Protein AF-A0A938TEP0-F1 (afdb_monomer)

Nearest PDB structures (foldseek):
  2a5h-assembly1_B  TM=3.808E-01  e=1.216E-09  Clostridium subterminale
  6fz6-assembly2_B  TM=5.733E-01  e=9.893E-03  Sphaerobacter thermophilus DSM 20745
  3cb8-assembly1_A  TM=5.643E-01  e=1.198E-01  unclassified
  8fsi-assembly1_A  TM=5.641E-01  e=1.431E-01  Escherichia coli K-12
  2y2w-assembly2_F  TM=4.501E-01  e=4.979E-01  Bifidobacterium longum

Sequence (353 aa):
MKTYKSYSLRNYIEIPQIENLSRGDKKVIEIIGSILPFKTNNYVIDKLINWENIPNDPIYTLTFPRKEMLKPEHFDKVEQLISSGKDKDIINNAIYNVRMELNPHPAGQKHNVPKIDGIELTGVQHKYRETVLFFPSQGQTCHAYCTFCFRWPQFVKSGKNLAIMAHFNHPIELSTNEVWDAMQRIRSTGAQIRSQSPLLKHINDSSAVWADVWGKQVNLNCIPYYMFLARDTGAQHFFEIPLVDAWEIFRNAYQRVSGVCRTVRGPSMSATPGKVQVLGISEVNHEKVMVLRFLQGRIPDWAARPFFAKYDNKAVWLSQLKPAFGEEKFFFEEELDKIFHEHIYDDEWESFE

Mean predicted aligned error: 14.78 Å

Foldseek 3Di:
DPPKDKDWLVCVVVQPLCVPDDPVLNVQQNQQCLLFGAMAIPCLSVPQFPSVPPPNRPSCLFFTGDPVLADPVLSVVLSVCVVVVHDPVVSVVSSVVRNVVVPLCPPPQVVQQDDDPNHTDPQWGHPDPPDIDGHDLVNLDDNTGTSPDSNRVSVSLPVDAAEAEAEDQFLVVLVDPVNLVVLVVCVVSRHQYEYEYEQWPPGQLALVRLLSNLVSCVSSRYAHEEHEYDAPDDVNVRTFDFLQSQVVSVVSNCVNHDPRSVNYADDWYQDPQGIKHFPHWDADPNFIWTKMAHCCGPDRVRHRDIATWHDDRRDRDDVVTHGPPPDHDDPCVVVSVVVVVVVVVPDDPDDDD

Structure (mmCIF, N/CA/C/O backbone):
data_AF-A0A938TEP0-F1
#
_entry.id   AF-A0A938TEP0-F1
#
loop_
_atom_site.group_PDB
_atom_site.id
_atom_site.type_symbol
_atom_site.label_atom_id
_atom_site.label_alt_id
_atom_site.label_comp_id
_atom_site.label_asym_id
_atom_site.label_entity_id
_atom_site.label_seq_id
_atom_site.pdbx_PDB_ins_code
_atom_site.Cartn_x
_atom_site.Cartn_y
_atom_site.Cartn_z
_atom_site.occupancy
_atom_site.B_iso_or_equiv
_atom_site.auth_seq_id
_atom_site.auth_comp_id
_atom_site.auth_asym_id
_atom_site.auth_atom_id
_atom_site.pdbx_PDB_model_num
ATOM 1 N N . MET A 1 1 ? 10.882 23.468 21.296 1.00 52.50 1 MET A N 1
ATOM 2 C CA . MET A 1 1 ? 9.576 22.763 21.326 1.00 52.50 1 MET A CA 1
ATOM 3 C C . MET A 1 1 ? 9.803 21.361 21.862 1.00 52.50 1 MET A C 1
ATOM 5 O O . MET A 1 1 ? 10.784 20.754 21.456 1.00 52.50 1 MET A O 1
ATOM 9 N N . LYS A 1 2 ? 8.949 20.844 22.759 1.00 68.44 2 LYS A N 1
ATOM 10 C CA . LYS A 1 2 ? 8.986 19.408 23.087 1.00 68.44 2 LYS A CA 1
ATOM 11 C C . LYS A 1 2 ? 8.643 18.613 21.819 1.00 68.44 2 LYS A C 1
ATOM 13 O O . LYS A 1 2 ? 7.691 18.971 21.129 1.00 68.44 2 LYS A O 1
ATOM 18 N N . THR A 1 3 ? 9.391 17.552 21.530 1.00 85.31 3 THR A N 1
ATOM 19 C CA . THR A 1 3 ? 9.078 16.611 20.444 1.00 85.31 3 THR A CA 1
ATOM 20 C C . THR A 1 3 ? 7.692 16.007 20.672 1.00 85.31 3 THR A C 1
ATOM 22 O O . THR A 1 3 ? 7.341 15.661 21.803 1.00 85.31 3 THR A O 1
ATOM 25 N N . TYR A 1 4 ? 6.879 15.903 19.619 1.00 84.81 4 TYR A N 1
ATOM 26 C CA . TYR A 1 4 ? 5.570 15.254 19.702 1.00 84.81 4 TYR A CA 1
ATOM 27 C C . TYR A 1 4 ? 5.739 13.780 20.090 1.00 84.81 4 TYR A C 1
ATOM 29 O O . TYR A 1 4 ? 6.488 13.048 19.444 1.00 84.81 4 TYR A O 1
ATOM 37 N N . LYS A 1 5 ? 5.019 13.334 21.122 1.00 87.81 5 LYS A N 1
ATOM 38 C CA . LYS A 1 5 ? 5.000 11.937 21.568 1.00 87.81 5 LYS A CA 1
ATOM 39 C C . LYS A 1 5 ? 3.559 11.452 21.624 1.00 87.81 5 LYS A C 1
ATOM 41 O O . LYS A 1 5 ? 2.725 12.053 22.298 1.00 87.81 5 LYS A O 1
ATOM 46 N N . SER A 1 6 ? 3.271 10.369 20.903 1.00 90.31 6 SER A N 1
ATOM 47 C CA . SER A 1 6 ? 1.966 9.706 20.926 1.00 90.31 6 SER A CA 1
ATOM 48 C C . SER A 1 6 ? 1.959 8.607 21.983 1.00 90.31 6 SER A C 1
ATOM 50 O O . SER A 1 6 ? 2.878 7.790 22.042 1.00 90.31 6 SER A O 1
ATOM 52 N N . TYR A 1 7 ? 0.878 8.545 22.749 1.00 91.00 7 TYR A N 1
ATOM 53 C CA . TYR A 1 7 ? 0.615 7.485 23.712 1.00 91.00 7 TYR A CA 1
ATOM 54 C C . TYR A 1 7 ? -0.592 6.667 23.270 1.00 91.00 7 TYR A C 1
ATOM 56 O O . TYR A 1 7 ? -1.540 7.189 22.688 1.00 91.00 7 TYR A O 1
ATOM 64 N N . SER A 1 8 ? -0.529 5.371 23.515 1.00 91.25 8 SER A N 1
ATOM 65 C CA . SER A 1 8 ? -1.524 4.353 23.192 1.00 91.25 8 SER A CA 1
ATOM 66 C C . SER A 1 8 ? -1.489 3.289 24.283 1.00 91.25 8 SER A C 1
ATOM 68 O O . SER A 1 8 ? -0.629 3.336 25.160 1.00 91.25 8 SER A O 1
ATOM 70 N N . LEU A 1 9 ? -2.342 2.269 24.196 1.00 89.69 9 LEU A N 1
ATOM 71 C CA . LEU A 1 9 ? -2.361 1.186 25.186 1.00 89.69 9 LEU A CA 1
ATOM 72 C C . LEU A 1 9 ? -1.000 0.484 25.361 1.00 89.69 9 LEU A C 1
ATOM 74 O O . LEU A 1 9 ? -0.725 -0.075 26.411 1.00 89.69 9 LEU A O 1
ATOM 78 N N . ARG A 1 10 ? -0.127 0.522 24.346 1.00 87.19 10 ARG A N 1
ATOM 79 C CA . ARG A 1 10 ? 1.193 -0.129 24.397 1.00 87.19 10 ARG A CA 1
ATOM 80 C C . ARG A 1 10 ? 2.228 0.619 25.236 1.00 87.19 10 ARG A C 1
ATOM 82 O O . ARG A 1 10 ? 3.195 0.003 25.653 1.00 87.19 10 ARG A O 1
ATOM 89 N N . ASN A 1 11 ? 2.064 1.928 25.416 1.00 90.12 11 ASN A N 1
ATOM 90 C CA . ASN A 1 11 ? 3.080 2.796 26.016 1.00 90.12 11 ASN A CA 1
ATOM 91 C C . ASN A 1 11 ? 2.497 3.855 26.964 1.00 90.12 11 ASN A C 1
ATOM 93 O O . ASN A 1 11 ? 3.180 4.808 27.320 1.00 90.12 11 ASN A O 1
ATOM 97 N N . TYR A 1 12 ? 1.233 3.719 27.375 1.00 94.12 12 TYR A N 1
ATOM 98 C CA . TYR A 1 12 ? 0.582 4.678 28.273 1.00 94.12 12 TYR A CA 1
ATOM 99 C C . TYR A 1 12 ? 1.246 4.747 29.656 1.00 94.12 12 TYR A C 1
ATOM 101 O O . TYR A 1 12 ? 1.195 5.784 30.302 1.00 94.12 12 TYR A O 1
ATOM 109 N N . ILE A 1 13 ? 1.905 3.667 30.083 1.00 95.00 13 ILE A N 1
ATOM 110 C CA . ILE A 1 13 ? 2.650 3.596 31.348 1.00 95.00 13 ILE A CA 1
ATOM 111 C C . ILE A 1 13 ? 3.856 4.552 31.343 1.00 95.00 13 ILE A C 1
ATOM 113 O O . ILE A 1 13 ? 4.278 5.001 32.397 1.00 95.00 13 ILE A O 1
ATOM 117 N N . GLU A 1 14 ? 4.372 4.936 30.170 1.00 94.56 14 GLU A N 1
ATOM 118 C CA . GLU A 1 14 ? 5.470 5.908 30.049 1.00 94.56 14 GLU A CA 1
ATOM 119 C C . GLU A 1 14 ? 5.041 7.363 30.319 1.00 94.56 14 GLU A C 1
ATOM 121 O O . GLU A 1 14 ? 5.853 8.280 30.182 1.00 94.56 14 GLU A O 1
ATOM 126 N N . ILE A 1 15 ? 3.761 7.607 30.606 1.00 95.62 15 ILE A N 1
ATOM 127 C CA . ILE A 1 15 ? 3.249 8.925 30.979 1.00 95.62 15 ILE A CA 1
ATOM 128 C C . ILE A 1 15 ? 3.555 9.139 32.471 1.00 95.62 15 ILE A C 1
ATOM 130 O O . ILE A 1 15 ? 2.986 8.417 33.288 1.00 95.62 15 ILE A O 1
ATOM 134 N N . PRO A 1 16 ? 4.367 10.139 32.865 1.00 94.00 16 PRO A N 1
ATOM 135 C CA . PRO A 1 16 ? 4.759 10.322 34.268 1.00 94.00 16 PRO A CA 1
ATOM 136 C C . PRO A 1 16 ? 3.568 10.441 35.229 1.00 94.00 16 PRO A C 1
ATOM 138 O O . PRO A 1 16 ? 3.562 9.872 36.313 1.00 94.00 16 PRO A O 1
ATOM 141 N N . GLN A 1 17 ? 2.503 11.123 34.805 1.00 95.00 17 GLN A N 1
ATOM 142 C CA . GLN A 1 17 ? 1.297 11.319 35.607 1.00 95.00 17 GLN A CA 1
ATOM 143 C C . GLN A 1 17 ? 0.512 10.018 35.854 1.00 95.00 17 GLN A C 1
ATOM 145 O O . GLN A 1 17 ? -0.246 9.939 36.818 1.00 95.00 17 GLN A O 1
ATOM 150 N N . ILE A 1 18 ? 0.705 8.983 35.024 1.00 94.81 18 ILE A N 1
ATOM 151 C CA . ILE A 1 18 ? 0.066 7.672 35.207 1.00 94.81 18 ILE A CA 1
ATOM 152 C C . ILE A 1 18 ? 0.649 6.932 36.411 1.00 94.81 18 ILE A C 1
ATOM 154 O O . ILE A 1 18 ? -0.058 6.115 36.999 1.00 94.81 18 ILE A O 1
ATOM 158 N N . GLU A 1 19 ? 1.882 7.218 36.839 1.00 91.94 19 GLU A N 1
ATOM 159 C CA . GLU A 1 19 ? 2.473 6.584 38.026 1.00 91.94 19 GLU A CA 1
ATOM 160 C C . GLU A 1 19 ? 1.586 6.764 39.264 1.00 91.94 19 GLU A C 1
ATOM 162 O O . GLU A 1 19 ? 1.354 5.786 39.978 1.00 91.94 19 GLU A O 1
ATOM 167 N N . ASN A 1 20 ? 0.982 7.949 39.405 1.00 91.75 20 ASN A N 1
ATOM 168 C CA . ASN A 1 20 ? 0.103 8.339 40.510 1.00 91.75 20 ASN A CA 1
ATOM 169 C C . ASN A 1 20 ? -1.286 7.679 40.483 1.00 91.75 20 ASN A C 1
ATOM 171 O O . ASN A 1 20 ? -2.021 7.769 41.465 1.00 91.75 20 ASN A O 1
ATOM 175 N N . LEU A 1 21 ? -1.672 7.024 39.383 1.00 93.50 21 LEU A N 1
ATOM 176 C CA . LEU A 1 21 ? -2.948 6.314 39.314 1.00 93.50 21 LEU A CA 1
ATOM 177 C C . LEU A 1 21 ? -2.909 5.013 40.116 1.00 93.50 21 LEU A C 1
ATOM 179 O O . LEU A 1 21 ? -1.907 4.285 40.123 1.00 93.50 21 LEU A O 1
ATOM 183 N N . SER A 1 22 ? -4.049 4.669 40.720 1.00 93.88 22 SER A N 1
ATOM 184 C CA . SER A 1 22 ? -4.199 3.395 41.413 1.00 93.88 22 SER A CA 1
ATOM 185 C C . SER A 1 22 ? -4.037 2.221 40.439 1.00 93.88 22 SER A C 1
ATOM 187 O O . SER A 1 22 ? -4.245 2.332 39.226 1.00 93.88 22 SER A O 1
ATOM 189 N N . ARG A 1 23 ? -3.703 1.039 40.970 1.00 93.12 23 ARG A N 1
ATOM 190 C CA . ARG A 1 23 ? -3.666 -0.191 40.162 1.00 93.12 23 ARG A CA 1
ATOM 191 C C . ARG A 1 23 ? -5.026 -0.490 39.517 1.00 93.12 23 ARG A C 1
ATOM 193 O O . ARG A 1 23 ? -5.060 -1.026 38.414 1.00 93.12 23 ARG A O 1
ATOM 200 N N . GLY A 1 24 ? -6.124 -0.132 40.189 1.00 92.75 24 GLY A N 1
ATOM 201 C CA . GLY A 1 24 ? -7.481 -0.274 39.662 1.00 92.75 24 GLY A CA 1
ATOM 202 C C . GLY A 1 24 ? -7.719 0.605 38.435 1.00 92.75 24 GLY A C 1
ATOM 203 O O . GLY A 1 24 ? -8.188 0.108 37.416 1.00 92.75 24 GLY A O 1
ATOM 204 N N . ASP A 1 25 ? -7.307 1.871 38.488 1.00 92.88 25 ASP A N 1
ATOM 205 C CA . ASP A 1 25 ? -7.481 2.813 37.374 1.00 92.88 25 ASP A CA 1
ATOM 206 C C . ASP A 1 25 ? -6.648 2.414 36.153 1.00 92.88 25 ASP A C 1
ATOM 208 O O . ASP A 1 25 ? -7.139 2.430 35.024 1.00 92.88 25 ASP A O 1
ATOM 212 N N . LYS A 1 26 ? -5.405 1.965 36.370 1.00 95.06 26 LYS A N 1
ATOM 213 C CA . LYS A 1 26 ? -4.553 1.411 35.301 1.00 95.06 26 LYS A CA 1
ATOM 214 C C . LYS A 1 26 ? -5.217 0.198 34.642 1.00 95.06 26 LYS A C 1
ATOM 216 O O . LYS A 1 26 ? -5.294 0.122 33.418 1.00 95.06 26 LYS A O 1
ATOM 221 N N . LYS A 1 27 ? -5.796 -0.701 35.447 1.00 94.06 27 LYS A N 1
ATOM 222 C CA . LYS A 1 27 ? -6.534 -1.871 34.949 1.00 94.06 27 LYS A CA 1
ATOM 223 C C . LYS A 1 27 ? -7.769 -1.472 34.132 1.00 94.06 27 LYS A C 1
ATOM 225 O O . LYS A 1 27 ? -8.051 -2.094 33.111 1.00 94.06 27 LYS A O 1
ATOM 230 N N . VAL A 1 28 ? -8.486 -0.419 34.532 1.00 94.88 28 VAL A N 1
ATOM 231 C CA . VAL A 1 28 ? -9.604 0.137 33.749 1.00 94.88 28 VAL A CA 1
ATOM 232 C C . VAL A 1 28 ? -9.117 0.632 32.385 1.00 94.88 28 VAL A C 1
ATOM 234 O O . VAL A 1 28 ? -9.731 0.295 31.371 1.00 94.88 28 VAL A O 1
ATOM 237 N N . ILE A 1 29 ? -8.001 1.369 32.336 1.00 95.19 29 ILE A N 1
ATOM 238 C CA . ILE A 1 29 ? -7.396 1.828 31.076 1.00 95.19 29 ILE A CA 1
ATOM 239 C C . ILE A 1 29 ? -7.054 0.637 30.174 1.00 95.19 29 ILE A C 1
ATOM 241 O O . ILE A 1 29 ? -7.372 0.661 28.986 1.00 95.19 29 ILE A O 1
ATOM 245 N N . GLU A 1 30 ? -6.463 -0.419 30.732 1.00 93.44 30 GLU A N 1
ATOM 246 C CA . GLU A 1 30 ? -6.094 -1.640 30.007 1.00 93.44 30 GLU A CA 1
ATOM 247 C C . GLU A 1 30 ? -7.305 -2.386 29.443 1.00 93.44 30 GLU A C 1
ATOM 249 O O . GLU A 1 30 ? -7.343 -2.696 28.250 1.00 93.44 30 GLU A O 1
ATOM 254 N N . ILE A 1 31 ? -8.317 -2.642 30.279 1.00 93.44 31 ILE A N 1
ATOM 255 C CA . ILE A 1 31 ? -9.512 -3.392 29.882 1.00 93.44 31 ILE A CA 1
ATOM 256 C C . ILE A 1 31 ? -10.306 -2.606 28.844 1.00 93.44 31 ILE A C 1
ATOM 258 O O . ILE A 1 31 ? -10.559 -3.115 27.750 1.00 93.44 31 ILE A O 1
ATOM 262 N N . ILE A 1 32 ? -10.664 -1.356 29.140 1.00 94.06 32 ILE A N 1
ATOM 263 C CA . ILE A 1 32 ? -11.457 -0.546 28.213 1.00 94.06 32 ILE A CA 1
ATOM 264 C C . ILE A 1 32 ? -10.648 -0.260 26.944 1.00 94.06 32 ILE A C 1
ATOM 266 O O . ILE A 1 32 ? -11.193 -0.381 25.851 1.00 94.06 32 ILE A O 1
ATOM 270 N N . GLY A 1 33 ? -9.350 0.040 27.056 1.00 90.88 33 GLY A N 1
ATOM 271 C CA . GLY A 1 33 ? -8.460 0.277 25.916 1.00 90.88 33 GLY A CA 1
ATOM 272 C C . GLY A 1 33 ? -8.246 -0.949 25.020 1.00 90.88 33 GLY A C 1
ATOM 273 O O . GLY A 1 33 ? -7.880 -0.806 23.851 1.00 90.88 33 GLY A O 1
ATOM 274 N N . SER A 1 34 ? -8.486 -2.161 25.535 1.00 88.88 34 SER A N 1
ATOM 275 C CA . SER A 1 34 ? -8.504 -3.387 24.728 1.00 88.88 34 SER A CA 1
ATOM 276 C C . SER A 1 34 ? -9.785 -3.519 23.894 1.00 88.88 34 SER A C 1
ATOM 278 O O . SER A 1 34 ? -9.767 -4.104 22.810 1.00 88.88 34 SER A O 1
ATOM 280 N N . ILE A 1 35 ? -10.894 -2.931 24.352 1.00 89.62 35 ILE A N 1
ATOM 281 C CA . ILE A 1 35 ? -12.213 -3.003 23.709 1.00 89.62 35 ILE A CA 1
ATOM 282 C C . ILE A 1 35 ? -12.417 -1.814 22.767 1.00 89.62 35 ILE A C 1
ATOM 284 O O . ILE A 1 35 ? -12.789 -2.008 21.610 1.00 89.62 35 ILE A O 1
ATOM 288 N N . LEU A 1 36 ? -12.123 -0.603 23.233 1.00 89.69 36 LEU A N 1
ATOM 289 C CA . LEU A 1 36 ? -12.257 0.659 22.516 1.00 89.69 36 LEU A CA 1
ATOM 290 C C . LEU A 1 36 ? -10.868 1.266 22.252 1.00 89.69 36 LEU A C 1
ATOM 29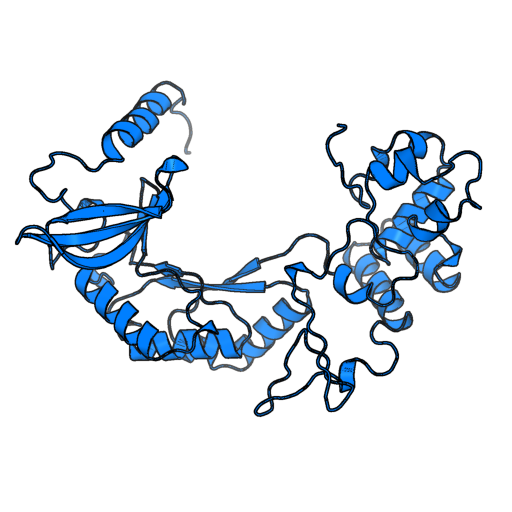2 O O . LEU A 1 36 ? -9.980 1.173 23.095 1.00 89.69 36 LEU A O 1
ATOM 296 N N . PRO A 1 37 ? -10.642 1.891 21.086 1.00 87.06 37 PRO A N 1
ATOM 297 C CA . PRO A 1 37 ? -9.333 2.412 20.711 1.00 87.06 37 PRO A CA 1
ATOM 298 C C . PRO A 1 37 ? -8.893 3.548 21.645 1.00 87.06 37 PRO A C 1
ATOM 300 O O . PRO A 1 37 ? -9.609 4.529 21.820 1.00 87.06 37 PRO A O 1
ATOM 303 N N . PHE A 1 38 ? -7.669 3.457 22.170 1.00 91.25 38 PHE A N 1
ATOM 304 C CA . PHE A 1 38 ? -7.059 4.495 23.004 1.00 91.25 38 PHE A CA 1
ATOM 305 C C . PHE A 1 38 ? -5.811 5.086 22.339 1.00 91.25 38 PHE A C 1
ATOM 307 O O . PHE A 1 38 ? -4.883 4.365 21.953 1.00 91.25 38 PHE A O 1
ATOM 314 N N . LYS A 1 39 ? -5.796 6.416 22.206 1.00 91.50 39 LYS A N 1
ATOM 315 C CA . LYS A 1 39 ? -4.646 7.198 21.749 1.00 91.50 39 LYS A CA 1
ATOM 316 C C . LYS A 1 39 ? -4.738 8.616 22.298 1.00 91.50 39 LYS A C 1
ATOM 318 O O . LYS A 1 39 ? -5.798 9.230 22.226 1.00 91.50 39 LYS A O 1
ATOM 323 N N . THR A 1 40 ? -3.618 9.150 22.761 1.00 92.94 40 THR A N 1
ATOM 324 C CA . THR A 1 40 ? -3.449 10.555 23.146 1.00 92.94 40 THR A CA 1
ATOM 325 C C . THR A 1 40 ? -2.015 11.007 22.837 1.00 92.94 40 THR A C 1
ATOM 327 O O . THR A 1 40 ? -1.257 10.283 22.182 1.00 92.94 40 THR A O 1
ATOM 330 N N . ASN A 1 41 ? -1.619 12.207 23.253 1.00 92.81 41 ASN A N 1
ATOM 331 C CA . ASN A 1 41 ? -0.276 12.735 23.032 1.00 92.81 41 ASN A CA 1
ATOM 332 C C . ASN A 1 41 ? 0.187 13.648 24.174 1.00 92.81 41 ASN A C 1
ATOM 334 O O . ASN A 1 41 ? -0.603 14.063 25.020 1.00 92.81 41 ASN A O 1
ATOM 338 N N . ASN A 1 42 ? 1.482 13.963 24.185 1.00 92.69 42 ASN A N 1
ATOM 339 C CA . ASN A 1 42 ? 2.102 14.784 25.223 1.00 92.69 42 ASN A CA 1
ATOM 340 C C . ASN A 1 42 ? 1.524 16.200 25.335 1.00 92.69 42 ASN A C 1
ATOM 342 O O . ASN A 1 42 ? 1.546 16.754 26.425 1.00 92.69 42 ASN A O 1
ATOM 346 N N . TYR A 1 43 ? 0.976 16.787 24.267 1.00 90.75 43 TYR A N 1
ATOM 347 C CA . TYR A 1 43 ? 0.299 18.081 24.379 1.00 90.75 43 TYR A CA 1
ATOM 348 C C . TYR A 1 43 ? -0.994 17.965 25.196 1.00 90.75 43 TYR A C 1
ATOM 350 O O . TYR A 1 43 ? -1.184 18.732 26.135 1.00 90.75 43 TYR A O 1
ATOM 358 N N . VAL A 1 44 ? -1.842 16.973 24.904 1.00 92.06 44 VAL A N 1
ATOM 359 C CA . VAL A 1 44 ? -3.078 16.734 25.673 1.00 92.06 44 VAL A CA 1
ATOM 360 C C . VAL A 1 44 ? -2.758 16.468 27.146 1.00 92.06 44 VAL A C 1
ATOM 362 O O . VAL A 1 44 ? -3.338 17.093 28.029 1.00 92.06 44 VAL A O 1
ATOM 365 N N . ILE A 1 45 ? -1.792 15.586 27.403 1.00 94.88 45 ILE A N 1
ATOM 366 C CA . ILE A 1 45 ? -1.392 15.180 28.756 1.00 94.88 45 ILE A CA 1
ATOM 367 C C . ILE A 1 45 ? -0.803 16.341 29.558 1.00 94.88 45 ILE A C 1
ATOM 369 O O . ILE A 1 45 ? -1.204 16.547 30.700 1.00 94.88 45 ILE A O 1
ATOM 373 N N . ASP A 1 46 ? 0.153 17.074 28.981 1.00 92.81 46 ASP A N 1
ATOM 374 C CA . ASP A 1 46 ? 0.937 18.068 29.721 1.00 92.81 46 ASP A CA 1
ATOM 375 C C . ASP A 1 46 ? 0.227 19.421 29.827 1.00 92.81 46 ASP A C 1
ATOM 377 O O . ASP A 1 46 ? 0.594 20.232 30.677 1.00 92.81 46 ASP A O 1
ATOM 381 N N . LYS A 1 47 ? -0.686 19.730 28.896 1.00 93.00 47 LYS A N 1
ATOM 382 C CA . LYS A 1 47 ? -1.241 21.084 28.739 1.00 93.00 47 LYS A CA 1
ATOM 383 C C . LYS A 1 47 ? -2.738 21.185 28.957 1.00 93.00 47 LYS A C 1
ATOM 385 O O . LYS A 1 47 ? -3.191 22.286 29.247 1.00 93.00 47 LYS A O 1
ATOM 390 N N . LEU A 1 48 ? -3.492 20.102 28.769 1.00 90.94 48 LEU A N 1
ATOM 391 C CA . LEU A 1 48 ? -4.954 20.174 28.754 1.00 90.94 48 LEU A CA 1
ATOM 392 C C . LEU A 1 48 ? -5.616 19.448 29.925 1.00 90.94 48 LEU A C 1
ATOM 394 O O . LEU A 1 48 ? -6.695 19.859 30.335 1.00 90.94 48 LEU A O 1
ATOM 398 N N . ILE A 1 49 ? -5.002 18.385 30.446 1.00 94.62 49 ILE A N 1
ATOM 399 C CA . ILE A 1 49 ? -5.556 17.624 31.571 1.00 94.62 49 ILE A CA 1
ATOM 400 C C . ILE A 1 49 ? -5.132 18.268 32.890 1.00 94.62 49 ILE A C 1
ATOM 402 O O . ILE A 1 49 ? -3.936 18.365 33.178 1.00 94.62 49 ILE A O 1
ATOM 406 N N . ASN A 1 50 ? -6.107 18.641 33.723 1.00 94.94 50 ASN A N 1
ATOM 407 C CA . ASN A 1 50 ? -5.852 18.920 35.129 1.00 94.94 50 ASN A CA 1
ATOM 408 C C . ASN A 1 50 ? -5.825 17.605 35.927 1.00 94.94 50 ASN A C 1
ATOM 410 O O . ASN A 1 50 ? -6.864 17.064 36.312 1.00 94.94 50 ASN A O 1
ATOM 414 N N . TRP A 1 51 ? -4.618 17.109 36.196 1.00 95.69 51 TRP A N 1
ATOM 415 C CA . TRP A 1 51 ? -4.392 15.852 36.913 1.00 95.69 51 TRP A CA 1
ATOM 416 C C . TRP A 1 51 ? -4.802 15.891 38.393 1.00 95.69 51 TRP A C 1
ATOM 418 O O . TRP A 1 51 ? -4.999 14.834 38.979 1.00 95.69 51 TRP A O 1
ATOM 428 N N . GLU A 1 52 ? -4.990 17.071 38.988 1.00 95.12 52 GLU A N 1
ATOM 429 C CA . GLU A 1 52 ? -5.493 17.211 40.364 1.00 95.12 52 GLU A CA 1
ATOM 430 C C . GLU A 1 52 ? -7.017 17.037 40.450 1.00 95.12 52 GLU A C 1
ATOM 432 O O . GLU A 1 52 ? -7.557 16.786 41.524 1.00 95.12 52 GLU A O 1
ATOM 437 N N . ASN A 1 53 ? -7.717 17.151 39.316 1.00 94.44 53 ASN A N 1
ATOM 438 C CA . ASN A 1 53 ? -9.174 17.063 39.234 1.00 94.44 53 ASN A CA 1
ATOM 439 C C . ASN A 1 53 ? -9.655 15.765 38.566 1.00 94.44 53 ASN A C 1
ATOM 441 O O . ASN A 1 53 ? -10.811 15.656 38.162 1.00 94.44 53 ASN A O 1
ATOM 445 N N . ILE A 1 54 ? -8.798 14.757 38.407 1.00 93.19 54 ILE A N 1
ATOM 446 C CA . ILE A 1 54 ? -9.265 13.442 37.960 1.00 93.19 54 ILE A CA 1
ATOM 447 C C . ILE A 1 54 ? -10.067 12.771 39.091 1.00 93.19 54 ILE A C 1
ATOM 449 O O . ILE A 1 54 ? -9.724 12.920 40.261 1.00 93.19 54 ILE A O 1
ATOM 453 N N . PRO A 1 55 ? -11.147 12.039 38.780 1.00 90.31 55 PRO A N 1
ATOM 454 C CA . PRO A 1 55 ? -11.603 11.662 37.445 1.00 90.31 55 PRO A CA 1
ATOM 455 C C . PRO A 1 55 ? -12.536 12.691 36.768 1.00 90.31 55 PRO A C 1
ATOM 457 O O . PRO A 1 55 ? -13.045 12.422 35.684 1.00 90.31 55 PRO A O 1
ATOM 460 N N . ASN A 1 56 ? -12.787 13.853 37.369 1.00 91.75 56 ASN A N 1
ATOM 461 C CA . ASN A 1 56 ? -13.788 14.824 36.905 1.00 91.75 56 ASN A CA 1
ATOM 462 C C . ASN A 1 56 ? -13.270 15.836 35.870 1.00 91.75 56 ASN A C 1
ATOM 464 O O . ASN A 1 56 ? -14.052 16.625 35.339 1.00 91.75 56 ASN A O 1
ATOM 468 N N . ASP A 1 57 ? -11.973 15.823 35.556 1.00 95.00 57 ASP A N 1
ATOM 469 C CA . ASP A 1 57 ? -11.408 16.651 34.495 1.00 95.00 57 ASP A CA 1
ATOM 470 C C . ASP A 1 57 ? -12.061 16.318 33.132 1.00 95.00 57 ASP A C 1
ATOM 472 O O . ASP A 1 57 ? -12.134 15.143 32.735 1.00 95.00 57 ASP A O 1
ATOM 476 N N . PRO A 1 58 ? -12.556 17.327 32.390 1.00 91.00 58 PRO A N 1
ATOM 477 C CA . PRO A 1 58 ? -13.285 17.097 31.149 1.00 91.00 58 PRO A CA 1
ATOM 478 C C . PRO A 1 58 ? -12.391 16.557 30.027 1.00 91.00 58 PRO A C 1
ATOM 480 O O . PRO A 1 58 ? -12.866 15.777 29.200 1.00 91.00 58 PRO A O 1
ATOM 483 N N . ILE A 1 59 ? -11.103 16.913 29.989 1.00 93.75 59 ILE A N 1
ATOM 484 C CA . ILE A 1 59 ? -10.184 16.437 28.947 1.00 93.75 59 ILE A CA 1
ATOM 485 C C . ILE A 1 59 ? -9.726 15.010 29.243 1.00 93.75 59 ILE A C 1
ATOM 487 O O . ILE A 1 59 ? -9.631 14.193 28.323 1.00 93.75 59 ILE A O 1
ATOM 491 N N . TYR A 1 60 ? -9.521 14.669 30.515 1.00 94.69 60 TYR A N 1
ATOM 492 C CA . TYR A 1 60 ? -9.307 13.294 30.949 1.00 94.69 60 TYR A CA 1
ATOM 493 C C . TYR A 1 60 ? -10.514 12.432 30.573 1.00 94.69 60 TYR A C 1
ATOM 495 O O . TYR A 1 60 ? -10.358 11.427 29.890 1.00 94.69 60 TYR A O 1
ATOM 503 N N . THR A 1 61 ? -11.729 12.876 30.901 1.00 91.94 61 THR A N 1
ATOM 504 C CA . THR A 1 61 ? -12.973 12.173 30.539 1.00 91.94 61 THR A CA 1
ATOM 505 C C . THR A 1 61 ? -13.128 12.005 29.025 1.00 91.94 61 THR A C 1
ATOM 507 O O . THR A 1 61 ? -13.590 10.965 28.552 1.00 91.94 61 THR A O 1
ATOM 510 N N . LEU A 1 62 ? -12.708 13.004 28.247 1.00 91.06 62 LEU A N 1
ATOM 511 C CA . LEU A 1 62 ? -12.745 12.965 26.790 1.00 91.06 62 LEU A CA 1
ATOM 512 C C . LEU A 1 62 ? -11.701 12.022 26.180 1.00 91.06 62 LEU A C 1
ATOM 514 O O . LEU A 1 62 ? -11.941 11.511 25.091 1.00 91.06 62 LEU A O 1
ATOM 518 N N . THR A 1 63 ? -10.541 11.819 26.808 1.00 92.50 63 THR A N 1
ATOM 519 C CA . THR A 1 63 ? -9.381 11.188 26.141 1.00 92.50 63 THR A CA 1
ATOM 520 C C . THR A 1 63 ? -8.826 9.940 26.823 1.00 92.50 63 THR A C 1
ATOM 522 O O . THR A 1 63 ? -8.067 9.210 26.184 1.00 92.50 63 THR A O 1
ATOM 525 N N . PHE A 1 64 ? -9.215 9.646 28.065 1.00 95.62 64 PHE A N 1
ATOM 526 C CA . PHE A 1 64 ? -8.809 8.451 28.807 1.00 95.62 64 PHE A CA 1
ATOM 527 C C . PHE A 1 64 ? -9.965 7.468 29.004 1.00 95.62 64 PHE A C 1
ATOM 529 O O . PHE A 1 64 ? -11.088 7.891 29.273 1.00 95.62 64 PHE A O 1
ATOM 536 N N . PRO A 1 65 ? -9.714 6.149 28.903 1.00 95.25 65 PRO A N 1
ATOM 537 C CA . PRO A 1 65 ? -10.753 5.154 29.104 1.00 95.25 65 PRO A CA 1
ATOM 538 C C . PRO A 1 65 ? -11.338 5.171 30.521 1.00 95.25 65 PRO A C 1
ATOM 540 O O . PRO A 1 65 ? -10.626 5.344 31.510 1.00 95.25 65 PRO A O 1
ATOM 543 N N . ARG A 1 66 ? -12.650 4.952 30.606 1.00 91.56 66 ARG A N 1
ATOM 544 C CA . ARG A 1 66 ? -13.452 5.024 31.829 1.00 91.56 66 ARG A CA 1
ATOM 545 C C . ARG A 1 66 ? -14.298 3.774 31.982 1.00 91.56 66 ARG A C 1
ATOM 547 O O . ARG A 1 66 ? -14.836 3.273 30.996 1.00 91.56 66 ARG A O 1
ATOM 554 N N . LYS A 1 67 ? -14.416 3.270 33.213 1.00 92.00 67 LYS A N 1
ATOM 555 C CA . LYS A 1 67 ? -15.169 2.039 33.503 1.00 92.00 67 LYS A CA 1
ATOM 556 C C . LYS A 1 67 ? -16.625 2.182 33.053 1.00 92.00 67 LYS A C 1
ATOM 558 O O . LYS A 1 67 ? -17.199 1.260 32.490 1.00 92.00 67 LYS A O 1
ATOM 563 N N . GLU A 1 68 ? -17.164 3.380 33.225 1.00 91.88 68 GLU A N 1
ATOM 564 C CA . GLU A 1 68 ? -18.527 3.794 32.905 1.00 91.88 68 GLU A CA 1
ATOM 565 C C . GLU A 1 68 ? -18.823 3.821 31.393 1.00 91.88 68 GLU A C 1
ATOM 567 O O . GLU A 1 68 ? -19.977 3.960 30.996 1.00 91.88 68 GLU A O 1
ATOM 572 N N . MET A 1 69 ? -17.808 3.673 30.530 1.00 91.62 69 MET A N 1
ATOM 573 C CA . MET A 1 69 ? -17.991 3.605 29.072 1.00 91.62 69 MET A CA 1
ATOM 574 C C . MET A 1 69 ? -18.620 2.291 28.604 1.00 91.62 69 MET A C 1
ATOM 576 O O . MET A 1 69 ? -19.069 2.207 27.462 1.00 91.62 69 MET A O 1
ATOM 580 N N . LEU A 1 70 ? -18.628 1.262 29.453 1.00 93.00 70 LEU A N 1
ATOM 581 C CA . LEU A 1 70 ? -19.234 -0.031 29.168 1.00 93.00 70 LEU A CA 1
ATOM 582 C C . LEU A 1 70 ? -20.320 -0.351 30.187 1.00 93.00 70 LEU A C 1
ATOM 584 O O . LEU A 1 70 ? -20.298 0.119 31.325 1.00 93.00 70 LEU A O 1
ATOM 588 N N . LYS A 1 71 ? -21.248 -1.222 29.790 1.00 93.19 71 LYS A N 1
ATOM 589 C CA . LYS A 1 71 ? -22.146 -1.857 30.752 1.00 93.19 71 LYS A CA 1
ATOM 590 C C . LYS A 1 71 ? -21.323 -2.702 31.739 1.00 93.19 71 LYS A C 1
ATOM 592 O O . LYS A 1 71 ? -20.339 -3.311 31.306 1.00 93.19 71 LYS A O 1
ATOM 597 N N . PRO A 1 72 ? -21.736 -2.813 33.016 1.00 94.38 72 PRO A N 1
ATOM 598 C CA . PRO A 1 72 ? -21.030 -3.630 34.007 1.00 94.38 72 PRO A CA 1
ATOM 599 C C . PRO A 1 72 ? -20.757 -5.061 33.520 1.00 94.38 72 PRO A C 1
ATOM 601 O O . PRO A 1 72 ? -19.620 -5.514 33.547 1.00 94.38 72 PRO A O 1
ATOM 604 N N . GLU A 1 73 ? -21.758 -5.709 32.917 1.00 94.56 73 GLU A N 1
ATOM 605 C CA . GLU A 1 73 ? -21.654 -7.061 32.347 1.00 94.56 73 GLU A CA 1
ATOM 606 C C . GLU A 1 73 ? -20.570 -7.215 31.263 1.00 94.56 73 GLU A C 1
ATOM 608 O O . GLU A 1 73 ? -19.929 -8.261 31.161 1.00 94.56 73 GLU A O 1
ATOM 613 N N . HIS A 1 74 ? -20.334 -6.177 30.453 1.00 94.38 74 HIS A N 1
ATOM 614 C CA . HIS A 1 74 ? -19.295 -6.186 29.421 1.00 94.38 74 HIS A CA 1
ATOM 615 C C . HIS A 1 74 ? -17.907 -6.044 30.034 1.00 94.38 74 HIS A C 1
ATOM 617 O O . HIS A 1 74 ? -16.985 -6.757 29.634 1.00 94.38 74 HIS A O 1
ATOM 623 N N . PHE A 1 75 ? -17.769 -5.134 31.001 1.00 94.75 75 PHE A N 1
ATOM 624 C CA . PHE A 1 75 ? -16.515 -4.906 31.707 1.00 94.75 75 PHE A CA 1
ATOM 625 C C . PHE A 1 75 ? -16.099 -6.149 32.495 1.00 94.75 75 PHE A C 1
ATOM 627 O O . PHE A 1 75 ? -15.002 -6.663 32.280 1.00 94.75 75 PHE A O 1
ATOM 634 N N . ASP A 1 76 ? -16.993 -6.666 33.339 1.00 93.81 76 ASP A N 1
ATOM 635 C CA . ASP A 1 76 ? -16.718 -7.781 34.248 1.00 93.81 76 ASP A CA 1
ATOM 636 C C . ASP A 1 76 ? -16.353 -9.053 33.468 1.00 93.81 76 ASP A C 1
ATOM 638 O O . ASP A 1 76 ? -15.419 -9.771 33.828 1.00 93.81 76 ASP A O 1
ATOM 642 N N . LYS A 1 77 ? -17.019 -9.295 32.329 1.00 93.12 77 LYS A N 1
ATOM 643 C CA . LYS A 1 77 ? -16.709 -10.417 31.432 1.00 93.12 77 LYS A CA 1
ATOM 644 C C . LYS A 1 77 ? -15.281 -10.351 30.895 1.00 93.12 77 LYS A C 1
ATOM 646 O O . LYS A 1 77 ? -14.565 -11.354 30.923 1.00 93.12 77 LYS A O 1
ATOM 651 N N . VAL A 1 78 ? -14.856 -9.195 30.383 1.00 92.44 78 VAL A N 1
ATOM 652 C CA . VAL A 1 78 ? -13.501 -9.038 29.831 1.00 92.44 78 VAL A CA 1
ATOM 653 C C . VAL A 1 78 ? -12.461 -9.029 30.952 1.00 92.44 78 VAL A C 1
ATOM 655 O O . VAL A 1 78 ? -11.422 -9.676 30.824 1.00 92.44 78 VAL A O 1
ATOM 658 N N . GLU A 1 79 ? -12.764 -8.388 32.082 1.00 94.31 79 GLU A N 1
ATOM 659 C CA . GLU A 1 79 ? -11.914 -8.395 33.270 1.00 94.31 79 GLU A CA 1
ATOM 660 C C . GLU A 1 79 ? -11.639 -9.818 33.771 1.00 94.31 79 GLU A C 1
ATOM 662 O O . GLU A 1 79 ? -10.483 -10.166 34.030 1.00 94.31 79 GLU A O 1
ATOM 667 N N . GLN A 1 80 ? -12.679 -10.644 33.899 1.00 93.06 80 GLN A N 1
ATOM 668 C CA . GLN A 1 80 ? -12.567 -12.016 34.384 1.00 93.06 80 GLN A CA 1
ATOM 669 C C . GLN A 1 80 ? -11.711 -12.872 33.446 1.00 93.06 80 GLN A C 1
ATOM 671 O O . GLN A 1 80 ? -10.854 -13.626 33.910 1.00 93.06 80 GLN A O 1
ATOM 676 N N . LEU A 1 81 ? -11.898 -12.745 32.129 1.00 91.31 81 LEU A N 1
ATOM 677 C CA . LEU A 1 81 ? -11.125 -13.497 31.137 1.00 91.31 81 LEU A CA 1
ATOM 678 C C . LEU A 1 81 ? -9.642 -13.108 31.136 1.00 91.31 81 LEU A C 1
ATOM 680 O O . LEU A 1 81 ? -8.785 -13.990 31.097 1.00 91.31 81 LEU A O 1
ATOM 684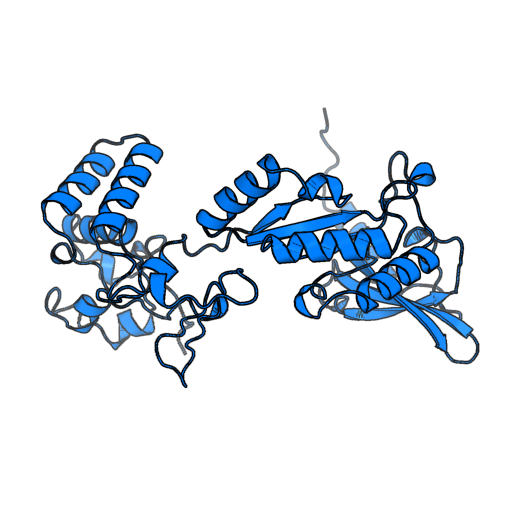 N N . ILE A 1 82 ? -9.338 -11.812 31.246 1.00 87.44 82 ILE A N 1
ATOM 685 C CA . ILE A 1 82 ? -7.957 -11.321 31.355 1.00 87.44 82 ILE A CA 1
ATOM 686 C C . ILE A 1 82 ? -7.329 -11.776 32.681 1.00 87.44 82 ILE A C 1
ATOM 688 O O . ILE A 1 82 ? -6.212 -12.286 32.693 1.00 87.44 82 ILE A O 1
ATOM 692 N N . SER A 1 83 ? -8.052 -11.645 33.797 1.00 87.44 83 SER A N 1
ATOM 693 C CA . SER A 1 83 ? -7.531 -11.969 35.137 1.00 87.44 83 SER A CA 1
ATOM 694 C C . SER A 1 83 ? -7.334 -13.475 35.355 1.00 87.44 83 SER A C 1
ATOM 696 O O . SER A 1 83 ? -6.468 -13.870 36.128 1.00 87.44 83 SER A O 1
ATOM 698 N N . SER A 1 84 ? -8.114 -14.320 34.674 1.00 85.00 84 SER A N 1
ATOM 699 C CA . SER A 1 84 ? -7.997 -15.785 34.745 1.00 85.00 84 SER A CA 1
ATOM 700 C C . SER A 1 84 ? -6.939 -16.369 33.803 1.00 85.00 84 SER A C 1
ATOM 702 O O . SER A 1 84 ? -6.792 -17.589 33.751 1.00 85.00 84 SER A O 1
ATOM 704 N N . GLY A 1 85 ? -6.208 -15.526 33.060 1.00 79.69 85 GLY A N 1
ATOM 705 C CA . GLY A 1 85 ? -5.132 -15.965 32.167 1.00 79.69 85 GLY A CA 1
ATOM 706 C C . GLY A 1 85 ? -5.612 -16.892 31.049 1.00 79.69 85 GLY A C 1
ATOM 707 O O . GLY A 1 85 ? -4.872 -17.779 30.628 1.00 79.69 85 GLY A O 1
ATOM 708 N N . LYS A 1 86 ? -6.867 -16.737 30.604 1.00 81.31 86 LYS A N 1
ATOM 709 C CA . LYS A 1 86 ? -7.432 -17.547 29.518 1.00 81.31 86 LYS A CA 1
ATOM 710 C C . LYS A 1 86 ? -6.665 -17.319 28.217 1.00 81.31 86 LYS A C 1
ATOM 712 O O . LYS A 1 86 ? -6.002 -16.300 28.030 1.00 81.31 86 LYS A O 1
ATOM 717 N N . ASP A 1 87 ? -6.802 -18.280 27.311 1.00 83.62 87 ASP A N 1
ATOM 718 C CA . ASP A 1 87 ? -6.210 -18.207 25.981 1.00 83.62 87 ASP A CA 1
ATOM 719 C C . ASP A 1 87 ? -6.570 -16.890 25.261 1.00 83.62 87 ASP A C 1
ATOM 721 O O . ASP A 1 87 ? -7.694 -16.380 25.373 1.00 83.62 87 ASP A O 1
ATOM 725 N N . LYS A 1 88 ? -5.603 -16.329 24.524 1.00 77.94 88 LYS A N 1
ATOM 726 C CA . LYS A 1 88 ? -5.751 -15.034 23.844 1.00 77.94 88 LYS A CA 1
ATOM 727 C C . LYS A 1 88 ? -6.914 -15.025 22.857 1.00 77.94 88 LYS A C 1
ATOM 729 O O . LYS A 1 88 ? -7.571 -13.992 22.734 1.00 77.94 88 LYS A O 1
ATOM 734 N N . ASP A 1 89 ? -7.209 -16.137 22.194 1.00 78.12 89 ASP A N 1
ATOM 735 C CA . ASP A 1 89 ? -8.304 -16.216 21.229 1.00 78.12 89 ASP A CA 1
ATOM 736 C C . ASP A 1 89 ? -9.665 -16.156 21.924 1.00 78.12 89 ASP A C 1
ATOM 738 O O . ASP A 1 89 ? -10.594 -15.519 21.424 1.00 78.12 89 ASP A O 1
ATOM 742 N N . ILE A 1 90 ? -9.778 -16.722 23.129 1.00 82.00 90 ILE A N 1
ATOM 743 C CA . ILE A 1 90 ? -10.989 -16.615 23.955 1.00 82.00 90 ILE A CA 1
ATOM 744 C C . ILE A 1 90 ? -11.225 -15.154 24.355 1.00 82.00 90 ILE A C 1
ATOM 746 O O . ILE A 1 90 ? -12.342 -14.647 24.224 1.00 82.00 90 ILE A O 1
ATOM 750 N N . ILE A 1 91 ? -10.173 -14.461 24.801 1.00 82.62 91 ILE A N 1
ATOM 751 C CA . ILE A 1 91 ? -10.241 -13.039 25.168 1.00 82.62 91 ILE A CA 1
ATOM 752 C C . ILE A 1 91 ? -10.631 -12.195 23.945 1.00 82.62 91 ILE A C 1
ATOM 754 O O . ILE A 1 91 ? -11.552 -11.380 24.021 1.00 82.62 91 ILE A O 1
ATOM 758 N N . ASN A 1 92 ? -9.987 -12.426 22.798 1.00 78.94 92 ASN A N 1
ATOM 759 C CA . ASN A 1 92 ? -10.260 -11.703 21.556 1.00 78.94 92 ASN A CA 1
ATOM 760 C C . ASN A 1 92 ? -11.703 -11.903 21.071 1.00 78.94 92 ASN A C 1
ATOM 762 O O . ASN A 1 92 ? -12.354 -10.934 20.676 1.00 78.94 92 ASN A O 1
ATOM 766 N N . ASN A 1 93 ? -12.230 -13.128 21.148 1.00 80.62 93 ASN A N 1
ATOM 767 C CA . ASN A 1 93 ? -13.619 -13.427 20.800 1.00 80.62 93 ASN A CA 1
ATOM 768 C C . ASN A 1 93 ? -14.610 -12.732 21.742 1.00 80.62 93 ASN A C 1
ATOM 770 O O . ASN A 1 93 ? -15.620 -12.187 21.293 1.00 80.62 93 ASN A O 1
ATOM 774 N N . ALA A 1 94 ? -14.325 -12.691 23.046 1.00 86.62 94 ALA A N 1
ATOM 775 C CA . ALA A 1 94 ? -15.164 -11.969 23.999 1.00 86.62 94 ALA A CA 1
ATOM 776 C C . ALA A 1 94 ? -15.175 -10.457 23.728 1.00 86.62 94 ALA A C 1
ATOM 778 O O . ALA A 1 94 ? -16.249 -9.857 23.689 1.00 86.62 94 ALA A O 1
ATOM 779 N N . ILE A 1 95 ? -14.005 -9.863 23.471 1.00 87.06 95 ILE A N 1
ATOM 780 C CA . ILE A 1 95 ? -13.878 -8.453 23.080 1.00 87.06 95 ILE A CA 1
ATOM 781 C C . ILE A 1 95 ? -14.653 -8.180 21.788 1.00 87.06 95 ILE A C 1
ATOM 783 O O . ILE A 1 95 ? -15.370 -7.185 21.702 1.00 87.06 95 ILE A O 1
ATOM 787 N N . TYR A 1 96 ? -14.537 -9.055 20.787 1.00 80.81 96 TYR A N 1
ATOM 788 C CA . TYR A 1 96 ? -15.279 -8.928 19.535 1.00 80.81 96 TYR A CA 1
ATOM 789 C C . TYR A 1 96 ? -16.794 -8.909 19.772 1.00 80.81 96 TYR A C 1
ATOM 791 O O . TYR A 1 96 ? -17.475 -8.016 19.273 1.00 80.81 96 TYR A O 1
ATOM 799 N N . ASN A 1 97 ? -17.313 -9.827 20.588 1.00 83.38 97 ASN A N 1
ATOM 800 C CA . ASN A 1 97 ? -18.740 -9.880 20.907 1.00 83.38 97 ASN A CA 1
ATOM 801 C C . ASN A 1 97 ? -19.218 -8.602 21.609 1.00 83.38 97 ASN A C 1
ATOM 803 O O .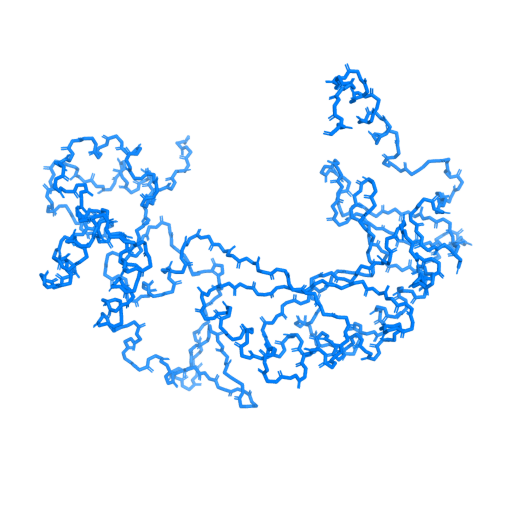 ASN A 1 97 ? -20.203 -8.007 21.177 1.00 83.38 97 ASN A O 1
ATOM 807 N N . VAL A 1 98 ? -18.468 -8.113 22.606 1.00 89.06 98 VAL A N 1
ATOM 808 C CA . VAL A 1 98 ? -18.767 -6.827 23.263 1.00 89.06 98 VAL A CA 1
ATOM 809 C C . VAL A 1 98 ? -18.805 -5.692 22.236 1.00 89.06 98 VAL A C 1
ATOM 811 O O . VAL A 1 98 ? -19.750 -4.910 22.207 1.00 89.06 98 VAL A O 1
ATOM 814 N N . ARG A 1 99 ? -17.824 -5.620 21.329 1.00 85.94 99 ARG A N 1
ATOM 815 C CA . ARG A 1 99 ? -17.791 -4.601 20.266 1.00 85.94 99 ARG A CA 1
ATOM 816 C C . ARG A 1 99 ? -19.017 -4.649 19.355 1.00 85.94 99 ARG A C 1
ATOM 818 O O . ARG A 1 99 ? -19.482 -3.594 18.933 1.00 85.94 99 ARG A O 1
ATOM 825 N N . MET A 1 100 ? -19.534 -5.838 19.050 1.00 83.50 100 MET A N 1
ATOM 826 C CA . MET A 1 100 ? -20.742 -5.992 18.235 1.00 83.50 100 MET A CA 1
ATOM 827 C C . MET A 1 100 ? -21.997 -5.502 18.966 1.00 83.50 100 MET A C 1
ATOM 829 O O . MET A 1 100 ? -22.855 -4.87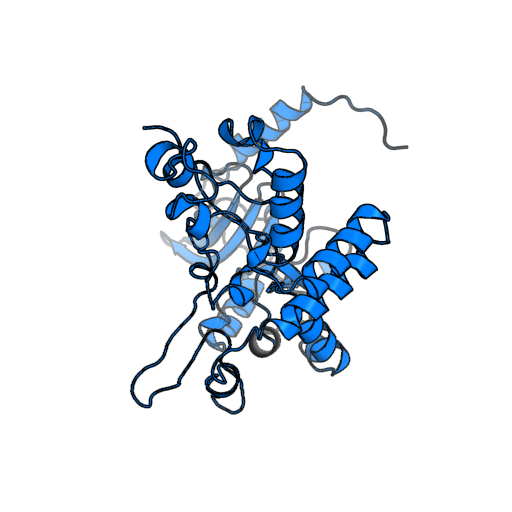7 18.342 1.00 83.50 100 MET A O 1
ATOM 833 N N . GLU A 1 101 ? -22.074 -5.705 20.282 1.00 88.88 101 GLU A N 1
ATOM 834 C CA . GLU A 1 101 ? -23.165 -5.200 21.126 1.00 88.88 101 GLU A CA 1
ATOM 835 C C . GLU A 1 101 ? -23.137 -3.668 21.292 1.00 88.88 101 GLU A C 1
ATOM 837 O O . GLU A 1 101 ? -24.181 -3.050 21.495 1.00 88.88 101 GLU A O 1
ATOM 842 N N . LEU A 1 102 ? -21.974 -3.029 21.123 1.00 85.81 102 LEU A N 1
ATOM 843 C CA . LEU A 1 102 ? -21.805 -1.567 21.162 1.00 85.81 102 LEU A CA 1
ATOM 844 C C . LEU A 1 102 ? -22.246 -0.839 19.877 1.00 85.81 102 LEU A C 1
ATOM 846 O O . LEU A 1 102 ? -21.932 0.338 19.699 1.00 85.81 102 LEU A O 1
ATOM 850 N N . ASN A 1 103 ? -22.972 -1.510 18.978 1.00 81.69 103 ASN A N 1
ATOM 851 C CA . ASN A 1 103 ? -23.490 -0.952 17.727 1.00 81.69 103 ASN A CA 1
ATOM 852 C C . ASN A 1 103 ? -22.412 -0.244 16.869 1.00 81.69 103 ASN A C 1
ATOM 854 O O . ASN A 1 103 ? -22.421 0.982 16.724 1.00 81.69 103 ASN A O 1
ATOM 858 N N . PRO A 1 104 ? -21.495 -0.996 16.232 1.00 77.06 104 PRO A N 1
ATOM 859 C CA . PRO A 1 104 ? -20.405 -0.424 15.438 1.00 77.06 104 PRO A CA 1
ATOM 860 C C . PRO A 1 104 ? -20.861 0.246 14.124 1.00 77.06 104 PRO A C 1
ATOM 862 O O . PRO A 1 104 ? -20.042 0.789 13.385 1.00 77.06 104 PRO A O 1
ATOM 865 N N . HIS A 1 105 ? -22.157 0.212 13.801 1.00 75.69 105 HIS A N 1
ATOM 866 C CA . HIS A 1 105 ? -22.723 0.828 12.599 1.00 75.69 105 HIS A CA 1
ATOM 867 C C . HIS A 1 105 ? -23.988 1.623 12.940 1.00 75.69 105 HIS A C 1
ATOM 869 O O . HIS A 1 105 ? -25.088 1.262 12.505 1.00 75.69 105 HIS A O 1
ATOM 875 N N . PRO A 1 106 ? -23.855 2.713 13.713 1.00 73.75 106 PRO A N 1
ATOM 876 C CA . PRO A 1 106 ? -25.006 3.476 14.165 1.00 73.75 106 PRO A CA 1
ATOM 877 C C . PRO A 1 106 ? -25.772 4.086 12.984 1.00 73.75 106 PRO A C 1
ATOM 879 O O . PRO A 1 106 ? -25.203 4.362 11.926 1.00 73.75 106 PRO A O 1
ATOM 882 N N . ALA A 1 107 ? -27.075 4.318 13.173 1.00 68.50 107 ALA A N 1
ATOM 883 C CA . ALA A 1 107 ? -27.949 4.994 12.208 1.00 68.50 107 ALA A CA 1
ATOM 884 C C . ALA A 1 107 ? -27.936 4.392 10.784 1.00 68.50 107 ALA A C 1
ATOM 886 O O . ALA A 1 107 ? -28.034 5.121 9.795 1.00 68.50 107 ALA A O 1
ATOM 887 N N . GLY A 1 108 ? -27.784 3.067 10.676 1.00 66.50 108 GLY A N 1
ATOM 888 C CA . GLY A 1 108 ? -27.874 2.361 9.398 1.00 66.50 108 GLY A CA 1
ATOM 889 C C . GLY A 1 108 ? -26.729 2.663 8.430 1.00 66.50 108 GLY A C 1
ATOM 890 O O . GLY A 1 108 ? -26.915 2.524 7.227 1.00 66.50 108 GLY A O 1
ATOM 891 N N . GLN A 1 109 ? -25.543 3.054 8.920 1.00 70.06 109 GLN A N 1
ATOM 892 C CA . GLN A 1 109 ? -24.373 3.391 8.086 1.00 70.06 109 GLN A CA 1
ATOM 893 C C . GLN A 1 109 ? -24.038 2.352 7.002 1.00 70.06 109 GLN A C 1
ATOM 895 O O . GLN A 1 109 ? -23.556 2.713 5.930 1.00 70.06 109 GLN A O 1
ATOM 900 N N . LYS A 1 110 ? -24.327 1.066 7.237 1.00 73.69 110 LYS A N 1
ATOM 901 C CA . LYS A 1 110 ? -24.152 0.017 6.222 1.00 73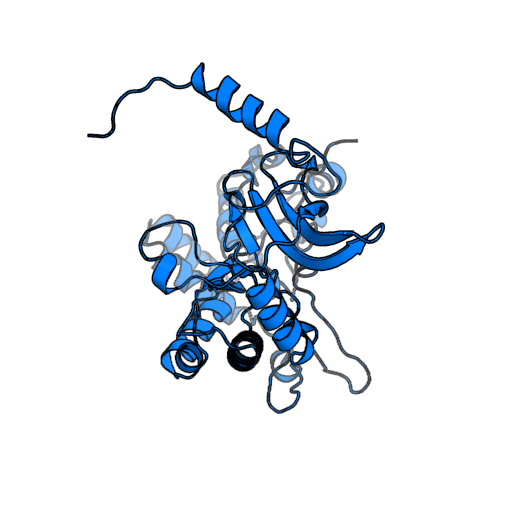.69 110 LYS A CA 1
ATOM 902 C C . LYS A 1 110 ? -24.983 0.256 4.955 1.00 73.69 110 LYS A C 1
ATOM 904 O O . LYS A 1 110 ? -24.506 -0.039 3.870 1.00 73.69 110 LYS A O 1
ATOM 909 N N . HIS A 1 111 ? -26.182 0.823 5.075 1.00 79.25 111 HIS A N 1
ATOM 910 C CA . HIS A 1 111 ? -27.070 1.079 3.936 1.00 79.25 111 HIS A CA 1
ATOM 911 C C . HIS A 1 111 ? -26.623 2.260 3.074 1.00 79.25 111 HIS A C 1
ATOM 913 O O . HIS A 1 111 ? -27.027 2.357 1.922 1.00 79.25 111 HIS A O 1
ATOM 919 N N . ASN A 1 112 ? -25.776 3.141 3.610 1.00 79.06 112 ASN A N 1
ATOM 920 C CA . ASN A 1 112 ? -25.299 4.311 2.879 1.00 79.06 112 ASN A CA 1
ATOM 921 C C . ASN A 1 112 ? -24.040 4.009 2.055 1.00 79.06 112 ASN A C 1
ATOM 923 O O . ASN A 1 112 ? -23.463 4.940 1.505 1.00 79.06 112 ASN A O 1
ATOM 927 N N . VAL A 1 113 ? -23.547 2.767 2.012 1.00 81.38 113 VAL A N 1
ATOM 928 C CA . VAL A 1 113 ? -22.404 2.409 1.160 1.00 81.38 113 VAL A CA 1
ATOM 929 C C . VAL A 1 113 ? -22.904 2.341 -0.288 1.00 81.38 113 VAL A C 1
ATOM 931 O O . VAL A 1 113 ? -23.707 1.457 -0.597 1.00 81.38 113 VAL A O 1
ATOM 934 N N . PRO A 1 114 ? -22.490 3.263 -1.178 1.00 80.56 114 PRO A N 1
ATOM 935 C CA . PRO A 1 114 ? -22.999 3.272 -2.539 1.00 80.56 114 PRO A CA 1
ATOM 936 C C . PRO A 1 114 ? -22.451 2.084 -3.329 1.00 80.56 114 PRO A C 1
ATOM 938 O O . PRO A 1 114 ? -21.353 1.589 -3.058 1.00 80.56 114 PRO A O 1
ATOM 941 N N . LYS A 1 115 ? -23.218 1.652 -4.331 1.00 84.81 115 LYS A N 1
ATOM 942 C CA . LYS A 1 115 ? -22.808 0.624 -5.287 1.00 84.81 115 LYS A CA 1
ATOM 943 C C . LYS A 1 115 ? -22.646 1.242 -6.668 1.00 84.81 115 LYS A C 1
ATOM 945 O O . LYS A 1 115 ? -23.532 1.967 -7.110 1.00 84.81 115 LYS A O 1
ATOM 950 N N . ILE A 1 116 ? -21.547 0.931 -7.341 1.00 79.00 116 ILE A N 1
ATOM 951 C CA . ILE A 1 116 ? -21.353 1.217 -8.767 1.00 79.00 116 ILE A CA 1
ATOM 952 C C . ILE A 1 116 ? -21.178 -0.132 -9.454 1.00 79.00 116 ILE A C 1
ATOM 954 O O . ILE A 1 116 ? -20.365 -0.937 -9.008 1.00 79.00 116 ILE A O 1
ATOM 958 N N . ASP A 1 117 ? -22.002 -0.414 -10.462 1.00 87.00 117 ASP A N 1
ATOM 959 C CA . ASP A 1 117 ? -22.004 -1.689 -11.197 1.00 87.00 117 ASP A CA 1
ATOM 960 C C . ASP A 1 117 ? -22.108 -2.930 -10.285 1.00 87.00 117 ASP A C 1
ATOM 962 O O . ASP A 1 117 ? -21.485 -3.964 -10.505 1.00 87.00 117 ASP A O 1
ATOM 966 N N . GLY A 1 118 ? -22.889 -2.814 -9.204 1.00 83.94 118 GLY A N 1
ATOM 967 C CA . GLY A 1 118 ? -23.069 -3.870 -8.199 1.00 83.94 118 GLY A CA 1
ATOM 968 C C . GLY A 1 118 ? -21.944 -3.980 -7.159 1.00 83.94 118 GLY A C 1
ATOM 969 O O . GLY A 1 118 ? -22.112 -4.701 -6.174 1.00 83.94 118 GLY A O 1
ATOM 970 N N . ILE A 1 119 ? -20.846 -3.233 -7.313 1.00 74.94 119 ILE A N 1
ATOM 971 C CA . ILE A 1 119 ? -19.684 -3.238 -6.413 1.00 74.94 119 ILE A CA 1
ATOM 972 C C . ILE A 1 119 ? -19.851 -2.168 -5.329 1.00 74.94 119 ILE A C 1
ATOM 974 O O . ILE A 1 119 ? -20.040 -0.991 -5.630 1.00 74.94 119 ILE A O 1
ATOM 978 N N . GLU A 1 120 ? -19.749 -2.561 -4.057 1.00 80.56 120 GLU A N 1
ATOM 979 C CA . GLU A 1 120 ? -19.768 -1.631 -2.920 1.00 80.56 120 GLU A CA 1
ATOM 980 C C . GLU A 1 120 ? -18.503 -0.765 -2.862 1.00 80.56 120 GLU A C 1
ATOM 982 O O . GLU A 1 120 ? -17.380 -1.269 -2.789 1.00 80.56 120 GLU A O 1
ATOM 987 N N . LEU A 1 121 ? -18.684 0.556 -2.817 1.00 75.62 121 LEU A N 1
ATOM 988 C CA . LEU A 1 121 ? -17.597 1.514 -2.645 1.00 75.62 121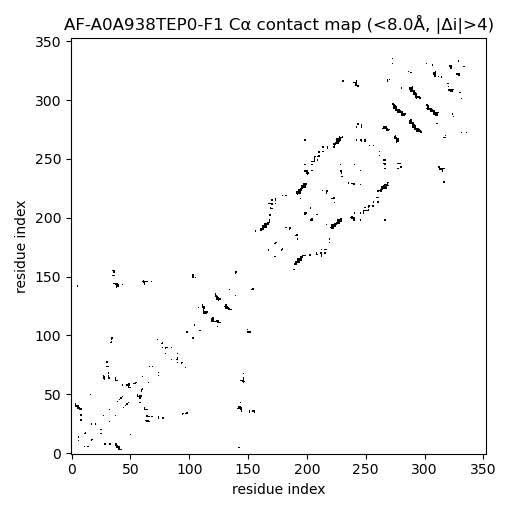 LEU A CA 1
ATOM 989 C C . LEU A 1 121 ? -17.217 1.648 -1.166 1.00 75.62 121 LEU A C 1
ATOM 991 O O . LEU A 1 121 ? -17.676 2.535 -0.441 1.00 75.62 121 LEU A O 1
ATOM 995 N N . THR A 1 122 ? -16.352 0.754 -0.696 1.00 74.19 122 THR A N 1
ATOM 996 C CA . THR A 1 122 ? -15.868 0.773 0.691 1.00 74.19 122 THR A CA 1
ATOM 997 C C . THR A 1 122 ? -15.126 2.073 1.019 1.00 74.19 122 THR A C 1
ATOM 999 O O . THR A 1 122 ? -14.335 2.563 0.216 1.00 74.19 122 THR A O 1
ATOM 1002 N N . GLY A 1 123 ? -15.351 2.626 2.215 1.00 73.19 123 GLY A N 1
ATOM 1003 C CA . GLY A 1 123 ? -14.786 3.924 2.611 1.00 73.19 123 GLY A CA 1
ATOM 1004 C C . GLY A 1 123 ? -15.575 5.128 2.089 1.00 73.19 123 GLY A C 1
ATOM 1005 O O . GLY A 1 123 ? -15.176 6.261 2.340 1.00 73.19 123 GLY A O 1
ATOM 1006 N N . VAL A 1 124 ? -16.707 4.903 1.418 1.00 77.56 124 VAL A N 1
ATOM 1007 C CA . VAL A 1 124 ? -17.634 5.944 0.973 1.00 77.56 124 VAL A CA 1
ATOM 1008 C C . VAL A 1 124 ? -18.979 5.782 1.685 1.00 77.56 124 VAL A C 1
ATOM 1010 O O . VAL A 1 124 ? -19.451 4.671 1.930 1.00 77.56 124 VAL A O 1
ATOM 1013 N N . GLN A 1 125 ? -19.602 6.902 2.039 1.00 78.69 125 GLN A N 1
ATOM 1014 C CA . GLN A 1 125 ? -20.997 6.975 2.460 1.00 78.69 125 GLN A CA 1
ATOM 1015 C C . GLN A 1 125 ? -21.729 7.990 1.579 1.00 78.69 125 GLN A C 1
ATOM 1017 O O . GLN A 1 125 ? -21.309 9.140 1.474 1.00 78.69 125 GLN A O 1
ATOM 1022 N N . HIS A 1 126 ? -22.849 7.587 0.991 1.00 78.62 126 HIS A N 1
ATOM 1023 C CA . HIS A 1 126 ? -23.744 8.430 0.205 1.00 78.62 126 HIS A CA 1
ATOM 1024 C C . HIS A 1 126 ? -25.141 8.370 0.823 1.00 78.62 126 HIS A C 1
ATOM 1026 O O . HIS A 1 126 ? -25.994 7.583 0.431 1.00 78.62 126 HIS A O 1
ATOM 1032 N N . LYS A 1 127 ? -25.334 9.156 1.886 1.00 73.12 127 LYS A N 1
ATOM 1033 C CA . LYS A 1 127 ? -26.607 9.222 2.621 1.00 73.12 127 LYS A CA 1
ATOM 1034 C C . LYS A 1 127 ? -27.577 10.250 2.025 1.00 73.12 127 LYS A C 1
ATOM 1036 O O . LYS A 1 127 ? -28.786 10.072 2.117 1.00 73.12 127 LYS A O 1
ATOM 1041 N N . TYR A 1 128 ? -27.049 11.328 1.447 1.00 68.75 128 TYR A N 1
ATOM 1042 C CA . TYR A 1 128 ? -27.817 12.435 0.875 1.00 68.75 128 TYR A CA 1
ATOM 1043 C C . TYR A 1 128 ? -27.543 12.525 -0.622 1.00 68.75 128 TYR A C 1
ATOM 1045 O O . TYR A 1 128 ? -26.414 12.289 -1.045 1.00 68.75 128 TYR A O 1
ATOM 1053 N N . ARG A 1 129 ? -28.552 12.891 -1.419 1.00 61.94 129 ARG A N 1
ATOM 1054 C CA . ARG A 1 129 ? -28.494 12.853 -2.890 1.00 61.94 129 ARG A CA 1
ATOM 1055 C C . ARG A 1 129 ? -27.282 13.608 -3.446 1.00 61.94 129 ARG A C 1
ATOM 1057 O O . ARG A 1 129 ? -26.586 13.085 -4.309 1.00 61.94 129 ARG A O 1
ATOM 1064 N N . GLU A 1 130 ? -27.015 14.794 -2.922 1.00 73.50 130 GLU A N 1
ATOM 1065 C CA . GLU A 1 130 ? -25.968 15.712 -3.377 1.00 73.50 130 GLU A CA 1
ATOM 1066 C C . GLU A 1 130 ? -24.623 15.577 -2.644 1.00 73.50 130 GLU A C 1
ATOM 1068 O O . GLU A 1 130 ? -23.647 16.191 -3.066 1.00 73.50 130 GLU A O 1
ATOM 1073 N N . THR A 1 131 ? -24.540 14.789 -1.562 1.00 57.97 131 THR A N 1
ATOM 1074 C CA . THR A 1 131 ? -23.357 14.774 -0.681 1.00 57.97 131 THR A CA 1
ATOM 1075 C C . THR A 1 131 ? -22.785 13.379 -0.476 1.00 57.97 131 THR A C 1
ATOM 1077 O O . THR A 1 131 ? -23.442 12.491 0.070 1.00 57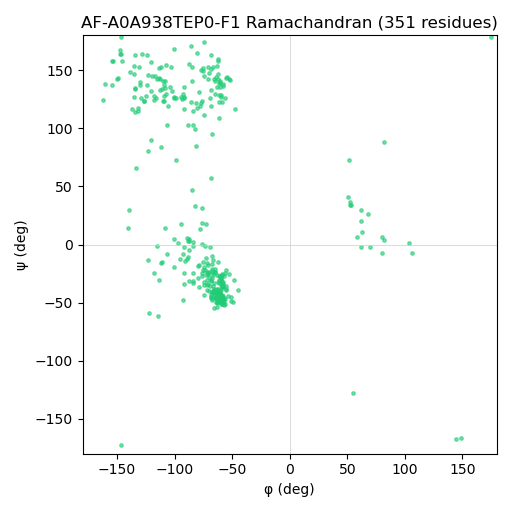.97 131 THR A O 1
ATOM 1080 N N . VAL A 1 132 ? -21.502 13.227 -0.801 1.00 70.69 132 VAL A N 1
ATOM 1081 C CA . VAL A 1 132 ? -20.711 12.025 -0.523 1.00 70.69 132 VAL A CA 1
ATOM 1082 C C . VAL A 1 132 ? -19.702 12.307 0.587 1.00 70.69 132 VAL A C 1
ATOM 1084 O O . VAL A 1 132 ? -18.999 13.314 0.565 1.00 70.69 132 VAL A O 1
ATOM 1087 N N . LEU A 1 133 ? -19.599 11.387 1.545 1.00 63.75 133 LEU A N 1
ATOM 1088 C CA . LEU A 1 133 ? -18.572 11.393 2.578 1.00 63.75 133 LEU A CA 1
ATOM 1089 C C . LEU A 1 133 ? -17.540 10.304 2.277 1.00 63.75 133 LEU A C 1
ATOM 1091 O O . LEU A 1 133 ? -17.868 9.120 2.233 1.00 63.75 133 LEU A O 1
ATOM 1095 N N . PHE A 1 134 ? -16.291 10.717 2.081 1.00 78.38 134 PHE A N 1
ATOM 1096 C CA . PHE A 1 134 ? -15.165 9.835 1.789 1.00 78.38 134 PHE A CA 1
ATOM 1097 C C . PHE A 1 134 ? -14.234 9.723 3.002 1.00 78.38 134 PHE A C 1
ATOM 1099 O O . PHE A 1 134 ? -13.814 10.729 3.575 1.00 78.38 134 PHE A O 1
ATOM 1106 N N . PHE A 1 135 ? -13.904 8.492 3.387 1.00 73.00 135 PHE A N 1
ATOM 1107 C CA . PHE A 1 135 ? -13.016 8.158 4.497 1.00 73.00 135 PHE A CA 1
ATOM 1108 C C . PHE A 1 135 ? -11.716 7.538 3.970 1.00 73.00 135 PHE A C 1
ATOM 1110 O O . PHE A 1 135 ? -11.597 6.307 3.951 1.00 73.00 135 PHE A O 1
ATOM 1117 N N . PRO A 1 136 ? -10.721 8.348 3.564 1.00 65.94 136 PRO A N 1
ATOM 1118 C CA . PRO A 1 136 ? -9.427 7.817 3.152 1.00 65.94 136 PRO A CA 1
ATOM 1119 C C . PRO A 1 136 ? -8.788 7.065 4.318 1.00 65.94 136 PRO A C 1
ATOM 1121 O O . PRO A 1 136 ? -8.844 7.530 5.457 1.00 65.94 136 PRO A O 1
ATOM 1124 N N . SER A 1 137 ? -8.141 5.931 4.054 1.00 67.75 137 SER A N 1
ATOM 1125 C CA . SER A 1 137 ? -7.507 5.122 5.106 1.00 67.75 137 SER A CA 1
ATOM 1126 C C . SER A 1 137 ? -6.459 5.909 5.902 1.00 67.75 137 SER A C 1
ATOM 1128 O O . SER A 1 137 ? -6.335 5.732 7.110 1.00 67.75 137 SER A O 1
ATOM 1130 N N . GLN A 1 138 ? -5.768 6.852 5.258 1.00 62.59 138 GLN A N 1
ATOM 1131 C CA . GLN A 1 138 ? -4.807 7.767 5.878 1.00 62.59 138 GLN A CA 1
ATOM 1132 C C . GLN A 1 138 ? -5.473 8.760 6.848 1.00 62.59 138 GLN A C 1
ATOM 1134 O O . GLN A 1 138 ? -4.828 9.222 7.784 1.00 62.59 138 GLN A O 1
ATOM 1139 N N . GLY A 1 139 ? -6.758 9.071 6.643 1.00 64.75 139 GLY A N 1
ATOM 1140 C CA . GLY A 1 139 ? -7.568 9.929 7.513 1.00 64.75 139 GLY A CA 1
ATOM 1141 C C . GLY A 1 139 ? -8.334 9.167 8.598 1.00 64.75 139 GLY A C 1
ATOM 1142 O O . GLY A 1 139 ? -8.997 9.787 9.427 1.00 64.75 139 GLY A O 1
ATOM 1143 N N . GLN A 1 140 ? -8.245 7.833 8.632 1.00 73.38 140 GLN A N 1
ATOM 1144 C CA . GLN A 1 140 ? -8.883 6.990 9.650 1.00 73.38 140 GLN A CA 1
ATOM 1145 C C . GLN A 1 140 ? -8.006 6.877 10.909 1.00 73.38 140 GLN A C 1
ATOM 1147 O O . GLN A 1 140 ? -7.774 5.802 11.452 1.00 73.38 140 GLN A O 1
ATOM 1152 N N . THR A 1 141 ? -7.490 8.008 11.385 1.00 75.75 141 THR A N 1
ATOM 1153 C CA . THR A 1 141 ? -6.831 8.133 12.687 1.00 75.75 141 THR A CA 1
ATOM 1154 C C . THR A 1 141 ? -6.930 9.577 13.174 1.00 75.75 141 THR A C 1
ATOM 1156 O O . THR A 1 141 ? -7.109 10.503 12.386 1.00 75.75 141 THR A O 1
ATOM 1159 N N . CYS A 1 142 ? -6.800 9.780 14.481 1.00 79.56 142 CYS A N 1
ATOM 1160 C CA . CYS A 1 142 ? -6.811 11.093 15.120 1.00 79.56 142 CYS A CA 1
ATOM 1161 C C . CYS A 1 142 ? -5.524 11.272 15.943 1.00 79.56 142 CYS A C 1
ATOM 1163 O O . CYS A 1 142 ? -4.829 10.296 16.252 1.00 79.56 142 CYS A O 1
ATOM 1165 N N . HIS A 1 143 ? -5.182 12.509 16.313 1.00 82.00 143 HIS A N 1
ATOM 1166 C CA . HIS A 1 143 ? -4.048 12.778 17.215 1.00 82.00 143 HIS A CA 1
ATOM 1167 C C . HIS A 1 143 ? -4.333 12.335 18.662 1.00 82.00 143 HIS A C 1
ATOM 1169 O O . HIS A 1 143 ? -3.407 12.048 19.417 1.00 82.00 143 HIS A O 1
ATOM 1175 N N . ALA A 1 144 ? -5.613 12.292 19.035 1.00 84.75 144 ALA A N 1
ATOM 1176 C CA . ALA A 1 144 ? -6.161 11.739 20.263 1.00 84.75 144 ALA A CA 1
ATOM 1177 C C . ALA A 1 144 ? -7.567 11.209 19.945 1.00 84.75 144 ALA A C 1
ATOM 1179 O O . ALA A 1 144 ? -8.263 11.799 19.115 1.00 84.75 144 ALA A O 1
ATOM 1180 N N . TYR A 1 145 ? -7.966 10.091 20.544 1.00 89.19 145 TYR A N 1
ATOM 1181 C CA . TYR A 1 145 ? -9.298 9.526 20.336 1.00 89.19 145 TYR A CA 1
ATOM 1182 C C . TYR A 1 145 ? -10.251 10.009 21.422 1.00 89.19 145 TYR A C 1
ATOM 1184 O O . TYR A 1 145 ? -9.974 9.851 22.607 1.00 89.19 145 TYR A O 1
ATOM 1192 N N . CYS A 1 146 ? -11.383 10.576 21.003 1.00 88.00 146 CYS A N 1
ATOM 1193 C CA . CYS A 1 146 ? -12.467 10.902 21.918 1.00 88.00 146 CYS A CA 1
ATOM 1194 C C . CYS A 1 146 ? -13.100 9.604 22.440 1.00 88.00 146 CYS A C 1
ATOM 1196 O O . CYS A 1 146 ? -13.453 8.732 21.644 1.00 88.00 146 CYS A O 1
ATOM 1198 N N . THR A 1 147 ? -13.321 9.500 23.744 1.00 88.44 147 THR A N 1
ATOM 1199 C CA . THR A 1 147 ? -13.958 8.348 24.405 1.00 88.44 147 THR A CA 1
ATOM 1200 C C . THR A 1 147 ? -15.374 8.080 23.893 1.00 88.44 147 THR A C 1
ATOM 1202 O O . THR A 1 147 ? -15.796 6.931 23.826 1.00 88.44 147 THR A O 1
ATOM 1205 N N . PHE A 1 148 ? -16.082 9.114 23.430 1.00 87.00 148 PHE A N 1
ATOM 1206 C CA . PHE A 1 148 ? -17.419 9.000 22.833 1.00 87.00 148 PHE A CA 1
ATOM 1207 C C . PHE A 1 148 ? -17.418 8.750 21.312 1.00 87.00 148 PHE A C 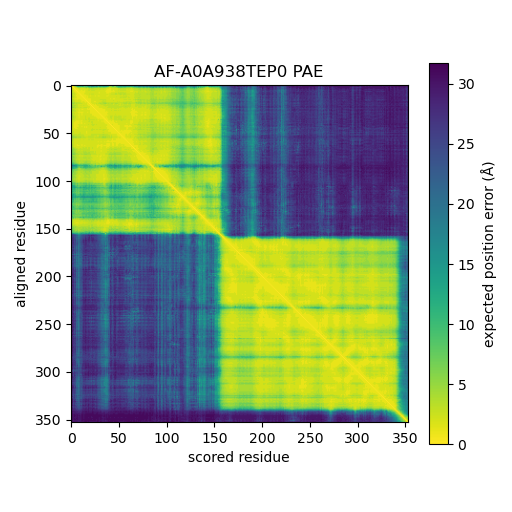1
ATOM 1209 O O . PHE A 1 148 ? -18.477 8.770 20.681 1.00 87.00 148 PHE A O 1
ATOM 1216 N N . CYS A 1 149 ? -16.253 8.602 20.671 1.00 85.56 149 CYS A N 1
ATOM 1217 C CA . CYS A 1 149 ? -16.156 8.678 19.214 1.00 85.56 149 CYS A CA 1
ATOM 1218 C C . CYS A 1 149 ? -16.990 7.597 18.514 1.00 85.56 149 CYS A C 1
ATOM 1220 O O . CYS A 1 149 ? -16.573 6.451 18.444 1.00 85.56 149 CYS A O 1
ATOM 1222 N N . PHE A 1 150 ? -18.097 7.963 17.864 1.00 81.75 150 PHE A N 1
ATOM 1223 C CA . PHE A 1 150 ? -18.934 7.010 17.117 1.00 81.75 150 PHE A CA 1
ATOM 1224 C C . PHE A 1 150 ? -18.217 6.332 15.931 1.00 81.75 150 PHE A C 1
ATOM 1226 O O . PHE A 1 150 ? -18.708 5.344 15.392 1.00 81.75 150 PHE A O 1
ATOM 1233 N N . ARG A 1 151 ? -17.062 6.864 15.501 1.00 75.44 151 ARG A N 1
ATOM 1234 C CA . ARG A 1 151 ? -16.203 6.268 14.464 1.00 75.44 151 ARG A CA 1
ATOM 1235 C C . ARG A 1 151 ? -15.168 5.301 15.031 1.00 75.44 151 ARG A C 1
ATOM 1237 O O . ARG A 1 151 ? -14.363 4.790 14.259 1.00 75.44 151 ARG A O 1
ATOM 1244 N N . TRP A 1 152 ? -15.204 5.011 16.334 1.00 77.25 152 TRP A N 1
ATOM 1245 C CA . TRP A 1 152 ? -14.302 4.061 16.978 1.00 77.25 152 TRP A CA 1
ATOM 1246 C C . TRP A 1 152 ? -14.117 2.746 16.195 1.00 77.25 152 TRP A C 1
ATOM 1248 O O . TRP A 1 152 ? -12.958 2.348 16.068 1.00 77.25 152 TRP A O 1
ATOM 1258 N N . PRO A 1 153 ? -15.142 2.132 15.549 1.00 75.00 153 PRO A N 1
ATOM 1259 C CA . PRO A 1 153 ? -14.981 0.894 14.777 1.00 75.00 153 PRO A CA 1
ATOM 1260 C C . PRO A 1 153 ? -13.975 1.010 13.622 1.00 75.00 153 PRO A C 1
ATOM 1262 O O . PRO A 1 153 ? -13.369 0.017 13.228 1.00 75.00 153 PRO A O 1
ATOM 1265 N N . GLN A 1 154 ? -13.753 2.223 13.105 1.00 69.81 154 GLN A N 1
ATOM 1266 C CA . GLN A 1 154 ? -12.778 2.499 12.045 1.00 69.81 154 GLN A CA 1
ATOM 1267 C C . GLN A 1 154 ? -11.327 2.410 12.555 1.00 69.81 154 GLN A C 1
ATOM 1269 O O . GLN A 1 154 ? -10.422 2.137 11.774 1.00 69.81 154 GLN A O 1
ATOM 1274 N N . PHE A 1 155 ? -11.087 2.590 13.861 1.00 63.19 155 PHE A N 1
ATOM 1275 C CA . PHE A 1 155 ? -9.741 2.654 14.453 1.00 63.19 155 PHE A CA 1
ATOM 1276 C C . PHE A 1 155 ? -9.292 1.349 15.129 1.00 63.19 155 PHE A C 1
ATOM 1278 O O . PHE A 1 155 ? -8.099 1.140 15.355 1.00 63.19 155 PHE A O 1
ATOM 1285 N N . VAL A 1 156 ? -10.229 0.460 15.472 1.00 55.19 156 VAL A N 1
ATOM 1286 C CA . VAL A 1 156 ? -9.969 -0.742 16.295 1.00 55.19 156 VAL A CA 1
ATOM 1287 C C . VAL A 1 156 ? -9.271 -1.882 15.554 1.00 55.19 156 VAL A C 1
ATOM 1289 O O . VAL A 1 156 ? -8.951 -2.902 16.162 1.00 55.19 156 VAL A O 1
ATOM 1292 N N . LYS A 1 157 ? -8.948 -1.708 14.268 1.00 56.22 157 LYS A N 1
ATOM 1293 C CA . LYS A 1 157 ? -8.204 -2.684 13.453 1.00 56.22 157 LYS A CA 1
ATOM 1294 C C . LYS A 1 157 ? -6.695 -2.798 13.782 1.00 56.22 157 LYS A C 1
ATOM 1296 O O . LYS A 1 157 ? -5.972 -3.411 13.012 1.00 56.22 157 LYS A O 1
ATOM 1301 N N . SER A 1 158 ? -6.237 -2.320 14.957 1.00 46.06 158 SER A N 1
ATOM 1302 C CA . SER A 1 158 ? -4.934 -2.588 15.640 1.00 46.06 158 SER A CA 1
ATOM 1303 C C . SER A 1 158 ? -3.816 -1.526 15.615 1.00 46.06 158 SER A C 1
ATOM 1305 O O . SER A 1 158 ? -2.737 -1.767 16.174 1.00 46.06 158 SER A O 1
ATOM 1307 N N . GLY A 1 159 ? -4.014 -0.347 15.014 1.00 45.34 159 GLY A N 1
ATOM 1308 C CA . GLY A 1 159 ? -2.974 0.704 14.958 1.00 45.34 159 GLY A CA 1
ATOM 1309 C C . GLY A 1 159 ? -1.660 0.276 14.272 1.00 45.34 159 GLY A C 1
ATOM 1310 O O . GLY A 1 159 ? -0.678 1.013 14.286 1.00 45.34 159 GLY A O 1
ATOM 1311 N N . LYS A 1 160 ? -1.634 -0.925 13.690 1.00 46.72 160 LYS A N 1
ATOM 1312 C CA . LYS A 1 160 ? -0.642 -1.446 12.760 1.00 46.72 160 LYS A CA 1
ATOM 1313 C C . LYS A 1 160 ? -1.408 -1.722 11.471 1.00 46.72 160 LYS A C 1
ATOM 1315 O O . LYS A 1 160 ? -2.431 -2.400 11.500 1.00 46.72 160 LYS A O 1
ATOM 1320 N N . ASN A 1 161 ? -0.924 -1.197 10.354 1.00 53.53 161 ASN A N 1
ATOM 1321 C CA . ASN A 1 161 ? -1.457 -1.560 9.047 1.00 53.53 161 ASN A CA 1
ATOM 1322 C C . ASN A 1 161 ? -0.759 -2.847 8.610 1.00 53.53 161 ASN A C 1
ATOM 1324 O O . ASN A 1 161 ? 0.411 -2.812 8.230 1.00 53.53 161 ASN A O 1
ATOM 1328 N N . LEU A 1 162 ? -1.447 -3.983 8.716 1.00 54.06 162 LEU A N 1
ATOM 1329 C CA . LEU A 1 162 ? -0.937 -5.247 8.196 1.00 54.06 162 LEU A CA 1
ATOM 1330 C C . LEU A 1 162 ? -1.129 -5.261 6.676 1.00 54.06 162 LEU A C 1
ATOM 1332 O O . LEU A 1 162 ? -2.248 -5.119 6.189 1.00 54.06 162 LEU A O 1
ATOM 1336 N N . ALA A 1 163 ? -0.042 -5.423 5.928 1.00 74.44 163 ALA A N 1
ATOM 1337 C CA . ALA A 1 163 ? -0.102 -5.701 4.500 1.00 74.44 163 ALA A CA 1
ATOM 1338 C C . ALA A 1 163 ? 0.337 -7.147 4.268 1.00 74.44 163 ALA A C 1
ATOM 1340 O O . ALA A 1 163 ? 1.436 -7.525 4.669 1.00 74.44 163 ALA A O 1
ATOM 1341 N N . ILE A 1 164 ? -0.513 -7.943 3.626 1.00 78.94 164 ILE A N 1
ATOM 1342 C CA . ILE A 1 164 ? -0.176 -9.293 3.178 1.00 78.94 164 ILE A CA 1
ATOM 1343 C C . ILE A 1 164 ? 0.301 -9.198 1.734 1.00 78.94 164 ILE A C 1
ATOM 1345 O O . ILE A 1 164 ? -0.400 -8.648 0.882 1.00 78.94 164 ILE A O 1
ATOM 1349 N N . MET A 1 165 ? 1.503 -9.712 1.475 1.00 86.69 165 MET A N 1
ATOM 1350 C CA . MET A 1 165 ? 2.039 -9.837 0.126 1.00 86.69 165 MET A CA 1
ATOM 1351 C C . MET A 1 165 ? 1.598 -11.173 -0.465 1.00 86.69 165 MET A C 1
ATOM 1353 O O . MET A 1 165 ? 2.123 -12.220 -0.099 1.00 86.69 165 MET A O 1
ATOM 1357 N N . ALA A 1 166 ? 0.607 -11.130 -1.342 1.00 91.25 166 ALA A N 1
ATOM 1358 C CA . ALA A 1 166 ? 0.200 -12.253 -2.164 1.00 91.25 166 ALA A CA 1
ATOM 1359 C C . ALA A 1 166 ? 1.125 -12.406 -3.382 1.00 91.25 166 ALA A C 1
ATOM 1361 O O . ALA A 1 166 ? 1.871 -11.490 -3.750 1.00 91.25 166 ALA A O 1
ATOM 1362 N N . HIS A 1 167 ? 1.038 -13.573 -4.013 1.00 91.62 167 HIS A N 1
ATOM 1363 C CA . HIS A 1 167 ? 1.761 -13.907 -5.231 1.00 91.62 167 HIS A CA 1
ATOM 1364 C C . HIS A 1 167 ? 0.792 -14.580 -6.193 1.00 91.62 167 HIS A C 1
ATOM 1366 O O . HIS A 1 167 ? 0.326 -15.678 -5.906 1.00 91.62 167 HIS A O 1
ATOM 1372 N N . PHE A 1 168 ? 0.501 -13.921 -7.316 1.00 93.06 168 PHE A N 1
ATOM 1373 C CA . PHE A 1 168 ? -0.368 -14.461 -8.362 1.00 93.06 168 PHE A CA 1
ATOM 1374 C C . PHE A 1 168 ? 0.284 -14.298 -9.733 1.00 93.06 168 PHE A C 1
ATOM 1376 O O . PHE A 1 168 ? 0.504 -13.160 -10.154 1.00 93.06 168 PHE A O 1
ATOM 1383 N N . ASN A 1 169 ? 0.574 -15.406 -10.421 1.00 86.88 169 ASN A N 1
ATOM 1384 C CA . ASN A 1 169 ? 1.274 -15.375 -11.711 1.00 86.88 169 ASN A CA 1
ATOM 1385 C C . ASN A 1 169 ? 0.316 -15.319 -12.900 1.00 86.88 169 ASN A C 1
ATOM 1387 O O . ASN A 1 169 ? 0.647 -14.702 -13.913 1.00 86.88 169 ASN A O 1
ATOM 1391 N N . HIS A 1 170 ? -0.850 -15.958 -12.791 1.00 94.62 170 HIS A N 1
ATOM 1392 C CA . HIS A 1 170 ? -1.787 -16.117 -13.900 1.00 94.62 170 HIS A CA 1
ATOM 1393 C C . HIS A 1 170 ? -3.240 -15.827 -13.469 1.00 94.62 170 HIS A C 1
ATOM 1395 O O . HIS A 1 170 ? -3.619 -16.160 -12.344 1.00 94.62 170 HIS A O 1
ATOM 1401 N N . PRO A 1 171 ? -4.108 -15.264 -14.337 1.00 92.38 171 PRO A N 1
ATOM 1402 C CA . PRO A 1 171 ? -5.475 -14.892 -13.966 1.00 92.38 171 PRO A CA 1
ATOM 1403 C C . PRO A 1 171 ? -6.344 -16.045 -13.463 1.00 92.38 171 PRO A C 1
ATOM 1405 O O . PRO A 1 171 ? -7.297 -15.816 -12.716 1.00 92.38 171 PRO A O 1
ATOM 1408 N N . ILE A 1 172 ? -6.039 -17.277 -13.880 1.00 91.06 172 ILE A N 1
ATOM 1409 C CA . ILE A 1 172 ? -6.769 -18.474 -13.445 1.00 91.06 172 ILE A CA 1
ATOM 1410 C C . ILE A 1 172 ? -6.666 -18.678 -11.926 1.00 91.06 172 ILE A C 1
ATOM 1412 O O . ILE A 1 172 ? -7.644 -19.079 -11.306 1.00 91.06 172 ILE A O 1
ATOM 1416 N N . GLU A 1 173 ? -5.539 -18.294 -11.315 1.00 88.75 173 GLU A N 1
ATOM 1417 C CA . GLU A 1 173 ? -5.312 -18.377 -9.866 1.00 88.75 173 GLU A CA 1
ATOM 1418 C C . GLU A 1 173 ? -6.258 -17.451 -9.083 1.00 88.75 173 GLU A C 1
ATOM 1420 O O . GLU A 1 173 ? -6.549 -17.703 -7.924 1.00 88.75 173 GLU A O 1
ATOM 1425 N N . LEU A 1 174 ? -6.778 -16.393 -9.717 1.00 89.38 174 LEU A N 1
ATOM 1426 C CA . LEU A 1 174 ? -7.735 -15.447 -9.127 1.00 89.38 174 LEU A CA 1
ATOM 1427 C C . LEU A 1 174 ? -9.193 -15.769 -9.481 1.00 89.38 174 LEU A C 1
ATOM 1429 O O . LEU A 1 174 ? -10.091 -15.009 -9.126 1.00 89.38 174 LEU A O 1
ATOM 1433 N N . SER A 1 175 ? -9.432 -16.848 -10.232 1.00 84.50 175 SER A N 1
ATOM 1434 C CA . SER A 1 175 ? -10.744 -17.147 -10.820 1.00 84.50 175 SER A CA 1
ATOM 1435 C C . SER A 1 175 ? -11.546 -18.190 -10.034 1.00 84.50 175 SER A C 1
ATOM 1437 O O . SER A 1 175 ? -12.616 -18.584 -10.489 1.00 84.50 175 SER A O 1
ATOM 1439 N N . THR A 1 176 ? -11.055 -18.643 -8.874 1.00 83.25 176 THR A N 1
ATOM 1440 C CA . THR A 1 176 ? -11.744 -19.638 -8.039 1.00 83.25 176 THR A CA 1
ATOM 1441 C C . THR A 1 176 ? -12.420 -19.003 -6.822 1.00 83.25 176 THR A C 1
ATOM 1443 O O . THR A 1 176 ? -11.982 -17.969 -6.304 1.00 83.25 176 THR A O 1
ATOM 1446 N N . ASN A 1 177 ? -13.491 -19.638 -6.339 1.00 83.44 177 ASN A N 1
ATOM 1447 C CA . ASN A 1 177 ? -14.231 -19.160 -5.168 1.00 83.44 177 ASN A CA 1
ATOM 1448 C C . ASN A 1 177 ? -13.383 -19.238 -3.889 1.00 83.44 177 ASN A C 1
ATOM 1450 O O . ASN A 1 177 ? -13.469 -18.358 -3.039 1.00 83.44 177 ASN A O 1
ATOM 1454 N N . GLU A 1 178 ? -12.504 -20.236 -3.774 1.00 84.19 178 GLU A N 1
ATOM 1455 C CA . GLU A 1 178 ? -11.629 -20.428 -2.614 1.00 84.19 178 GLU A CA 1
ATOM 1456 C C . GLU A 1 178 ? -10.693 -19.233 -2.413 1.00 84.19 178 GLU A C 1
ATOM 1458 O O . GLU A 1 178 ? -10.506 -18.761 -1.286 1.00 84.19 178 GLU A O 1
ATOM 1463 N N . VAL A 1 179 ? -10.127 -18.716 -3.509 1.00 79.31 179 VAL A N 1
ATOM 1464 C CA . VAL A 1 179 ? -9.246 -17.543 -3.477 1.00 79.31 179 VAL A CA 1
ATOM 1465 C C . VAL A 1 179 ? -10.046 -16.286 -3.164 1.00 79.31 179 VAL A C 1
ATOM 1467 O O . VAL A 1 179 ? -9.610 -15.480 -2.336 1.00 79.31 179 VAL A O 1
ATOM 1470 N N . TRP A 1 180 ? -11.247 -16.146 -3.730 1.00 83.69 180 TRP A N 1
ATOM 1471 C CA . TRP A 1 180 ? -12.126 -15.028 -3.399 1.00 83.69 180 TRP A CA 1
ATOM 1472 C C . TRP A 1 180 ? -12.454 -14.993 -1.901 1.00 83.69 180 TRP A C 1
ATOM 1474 O O . TRP A 1 180 ? -12.216 -13.971 -1.248 1.00 83.69 180 TRP A O 1
ATOM 1484 N N . ASP A 1 181 ? -12.897 -16.115 -1.334 1.00 78.19 181 ASP A N 1
ATOM 1485 C CA . ASP A 1 181 ? -13.248 -16.245 0.081 1.00 78.19 181 ASP A CA 1
ATOM 1486 C C . ASP A 1 181 ? -12.044 -16.004 0.997 1.00 78.19 181 ASP A C 1
ATOM 1488 O O . ASP A 1 181 ? -12.149 -15.312 2.015 1.00 78.19 181 ASP A O 1
ATOM 1492 N N . ALA A 1 182 ? -10.866 -16.528 0.644 1.00 77.25 182 ALA A N 1
ATOM 1493 C CA . ALA A 1 182 ? -9.633 -16.279 1.387 1.00 77.25 182 ALA A CA 1
ATOM 1494 C C . ALA A 1 182 ? -9.277 -14.784 1.417 1.00 77.25 182 ALA A C 1
ATOM 1496 O O . ALA A 1 182 ? -9.013 -14.231 2.489 1.00 77.25 182 ALA A O 1
ATOM 1497 N N . MET A 1 183 ? -9.338 -14.104 0.270 1.00 82.44 183 MET A N 1
ATOM 1498 C CA . MET A 1 183 ? -9.053 -12.672 0.183 1.00 82.44 183 MET A CA 1
ATOM 1499 C C . MET A 1 183 ? -10.091 -11.834 0.942 1.00 82.44 183 MET A C 1
ATOM 1501 O O . MET A 1 183 ? -9.717 -10.881 1.628 1.00 82.44 183 MET A O 1
ATOM 1505 N N . GLN A 1 184 ? -11.378 -12.198 0.891 1.00 79.12 184 GLN A N 1
ATOM 1506 C CA . GLN A 1 184 ? -12.423 -11.558 1.703 1.00 79.12 184 GLN A CA 1
ATOM 1507 C C . GLN A 1 184 ? -12.126 -11.686 3.200 1.00 79.12 184 GLN A C 1
ATOM 1509 O O . GLN A 1 184 ? -12.141 -10.681 3.915 1.00 79.12 184 GLN A O 1
ATOM 1514 N N . ARG A 1 185 ? -11.807 -12.900 3.669 1.00 71.75 185 ARG A N 1
ATOM 1515 C CA . ARG A 1 185 ? -11.471 -13.168 5.076 1.00 71.75 185 ARG A CA 1
ATOM 1516 C C . ARG A 1 185 ? -10.253 -12.375 5.533 1.00 71.75 185 ARG A C 1
ATOM 1518 O O . ARG A 1 185 ? -10.287 -11.783 6.603 1.00 71.75 185 ARG A O 1
ATOM 1525 N N . ILE A 1 186 ? -9.207 -12.288 4.713 1.00 72.69 186 ILE A N 1
ATOM 1526 C CA . ILE A 1 186 ? -8.029 -11.472 5.027 1.00 72.69 186 ILE A CA 1
ATOM 1527 C C . ILE A 1 186 ? -8.411 -9.993 5.153 1.00 72.69 186 ILE A C 1
ATOM 1529 O O . ILE A 1 186 ? -8.083 -9.355 6.153 1.00 72.69 186 ILE A O 1
ATOM 1533 N N . ARG A 1 187 ? -9.141 -9.427 4.186 1.00 79.81 187 ARG A N 1
ATOM 1534 C CA . ARG A 1 187 ? -9.507 -8.000 4.220 1.00 79.81 187 ARG A CA 1
ATOM 1535 C C . ARG A 1 187 ? -10.491 -7.659 5.339 1.00 79.81 187 ARG A C 1
ATOM 1537 O O . ARG A 1 187 ? -10.436 -6.550 5.886 1.00 79.81 187 ARG A O 1
ATOM 1544 N N . SER A 1 188 ? -11.360 -8.594 5.735 1.00 70.06 188 SER A N 1
ATOM 1545 C CA . SER A 1 188 ? -12.295 -8.384 6.847 1.00 70.06 188 SER A CA 1
ATOM 1546 C C . SER A 1 188 ? -11.552 -8.095 8.160 1.00 70.06 188 SER A C 1
ATOM 1548 O O . SER A 1 188 ? -12.003 -7.236 8.921 1.00 70.06 188 SER A O 1
ATOM 1550 N N . THR A 1 189 ? -10.338 -8.638 8.342 1.00 63.62 189 THR A N 1
ATOM 1551 C CA . THR A 1 189 ? -9.444 -8.324 9.478 1.00 63.62 189 THR A CA 1
ATOM 1552 C C . THR A 1 189 ? -8.906 -6.895 9.474 1.00 63.62 189 THR A C 1
ATOM 1554 O O . THR A 1 189 ? -8.556 -6.370 10.525 1.00 63.62 189 THR A O 1
ATOM 1557 N N . GLY A 1 190 ? -8.872 -6.227 8.315 1.00 61.50 190 GLY A N 1
ATOM 1558 C CA . GLY A 1 190 ? -8.231 -4.914 8.156 1.00 61.50 190 GLY A CA 1
ATOM 1559 C C . GLY A 1 190 ? -6.918 -4.931 7.418 1.00 61.50 190 GLY A C 1
ATOM 1560 O O . GLY A 1 190 ? -6.411 -3.860 7.094 1.00 61.50 190 GLY A O 1
ATOM 1561 N N . ALA A 1 191 ? -6.398 -6.119 7.125 1.00 71.81 191 ALA A N 1
ATOM 1562 C CA . ALA A 1 191 ? -5.209 -6.246 6.316 1.00 71.81 191 ALA A CA 1
ATOM 1563 C C . ALA A 1 191 ? -5.446 -5.744 4.882 1.00 71.81 191 ALA A C 1
ATOM 1565 O O . ALA A 1 191 ? -6.490 -5.996 4.274 1.00 71.81 191 ALA A O 1
ATOM 1566 N N . GLN A 1 192 ? -4.449 -5.057 4.327 1.00 83.06 192 GLN A N 1
ATOM 1567 C CA . GLN A 1 192 ? -4.375 -4.784 2.895 1.00 83.06 192 GLN A CA 1
ATOM 1568 C C . GLN A 1 192 ? -3.726 -5.973 2.197 1.00 83.06 192 GLN A C 1
ATOM 1570 O O . GLN A 1 192 ? -2.743 -6.515 2.696 1.00 83.06 192 GLN A O 1
ATOM 1575 N N . ILE A 1 193 ? -4.218 -6.344 1.021 1.00 90.00 193 ILE A N 1
ATOM 1576 C CA . ILE A 1 193 ? -3.541 -7.332 0.182 1.00 90.00 193 ILE A CA 1
ATOM 1577 C C . ILE A 1 193 ? -2.797 -6.567 -0.903 1.00 90.00 193 ILE A C 1
ATOM 1579 O O . ILE A 1 193 ? -3.379 -5.738 -1.600 1.00 90.00 193 ILE A O 1
ATOM 1583 N N . ARG A 1 194 ? -1.505 -6.834 -1.037 1.00 94.62 194 ARG A N 1
ATOM 1584 C CA . ARG A 1 194 ? -0.680 -6.398 -2.164 1.00 94.62 194 ARG A CA 1
ATOM 1585 C C . ARG A 1 194 ? -0.255 -7.629 -2.937 1.00 94.62 194 ARG A C 1
ATOM 1587 O O . ARG A 1 194 ? -0.138 -8.681 -2.326 1.00 94.62 194 ARG A O 1
ATOM 1594 N N . SER A 1 195 ? -0.016 -7.509 -4.234 1.00 94.25 195 SER A N 1
ATOM 1595 C CA . SER A 1 195 ? 0.498 -8.633 -5.015 1.00 94.25 195 SER A CA 1
ATOM 1596 C C . SER A 1 195 ? 1.785 -8.277 -5.727 1.00 94.25 195 SER A C 1
ATOM 1598 O O . SER A 1 195 ? 1.912 -7.204 -6.323 1.00 94.25 195 SER A O 1
ATOM 1600 N N . GLN A 1 196 ? 2.725 -9.209 -5.690 1.00 92.12 196 GLN A N 1
ATOM 1601 C CA . GLN A 1 196 ? 3.922 -9.188 -6.512 1.00 92.12 196 GLN A CA 1
ATOM 1602 C C . GLN A 1 196 ? 3.988 -10.470 -7.330 1.00 92.12 196 GLN A C 1
ATOM 1604 O O . GLN A 1 196 ? 3.563 -11.524 -6.869 1.00 92.12 196 GLN A O 1
ATOM 1609 N N . SER A 1 197 ? 4.510 -10.381 -8.544 1.00 94.12 197 SER A N 1
ATOM 1610 C CA . SER A 1 197 ? 4.731 -11.562 -9.370 1.00 94.12 197 SER A CA 1
ATOM 1611 C C . SER A 1 197 ? 5.919 -11.334 -10.294 1.00 94.12 197 SER A C 1
ATOM 1613 O O . SER A 1 197 ? 6.101 -10.212 -10.780 1.00 94.12 197 SER A O 1
ATOM 1615 N N . PRO A 1 198 ? 6.741 -12.360 -10.547 1.00 94.44 198 PRO A N 1
ATOM 1616 C CA . PRO A 1 198 ? 7.688 -12.329 -11.638 1.00 94.44 198 PRO A CA 1
ATOM 1617 C C . PRO A 1 198 ? 6.961 -12.410 -12.987 1.00 94.44 198 PRO A C 1
ATOM 1619 O O . PRO A 1 198 ? 5.910 -13.042 -13.123 1.00 94.44 198 PRO A O 1
ATOM 1622 N N . LEU A 1 199 ? 7.553 -11.750 -13.973 1.00 97.38 199 LEU A N 1
ATOM 1623 C CA . LEU A 1 199 ? 7.373 -11.985 -15.391 1.00 97.38 199 LEU A CA 1
ATOM 1624 C C . LEU A 1 199 ? 8.194 -13.220 -15.754 1.00 97.38 199 LEU A C 1
ATOM 1626 O O . LEU A 1 199 ? 9.412 -13.230 -15.572 1.00 97.38 199 LEU A O 1
ATOM 1630 N N . LEU A 1 200 ? 7.506 -14.248 -16.232 1.00 95.00 200 LEU A N 1
ATOM 1631 C CA . LEU A 1 200 ? 8.057 -15.558 -16.530 1.00 95.00 200 LEU A CA 1
ATOM 1632 C C . LEU A 1 200 ? 7.651 -15.957 -17.943 1.00 95.00 200 LEU A C 1
ATOM 1634 O O . LEU A 1 200 ? 6.460 -15.993 -18.283 1.00 95.00 200 LEU A O 1
ATOM 1638 N N . LYS A 1 201 ? 8.656 -16.306 -18.743 1.00 91.69 201 LYS A N 1
ATOM 1639 C CA . LYS A 1 201 ? 8.464 -16.920 -20.052 1.00 91.69 201 LYS A CA 1
ATOM 1640 C C . LYS A 1 201 ? 7.595 -18.171 -19.929 1.00 91.69 201 LYS A C 1
ATOM 1642 O O . LYS A 1 201 ? 7.690 -18.892 -18.935 1.00 91.69 201 LYS A O 1
ATOM 1647 N N . HIS A 1 202 ? 6.749 -18.419 -20.926 1.00 92.19 202 HIS A N 1
ATOM 1648 C CA . HIS A 1 202 ? 5.833 -19.569 -20.990 1.00 92.19 202 HIS A CA 1
ATOM 1649 C C . HIS A 1 202 ? 4.657 -19.559 -19.995 1.00 92.19 202 HIS A C 1
ATOM 1651 O O . HIS A 1 202 ? 3.840 -20.478 -20.034 1.00 92.19 202 HIS A O 1
ATOM 1657 N N . ILE A 1 203 ? 4.546 -18.554 -19.117 1.00 91.62 203 ILE A N 1
ATOM 1658 C CA . ILE A 1 203 ? 3.476 -18.473 -18.107 1.00 91.62 203 ILE A CA 1
ATOM 1659 C C . ILE A 1 203 ? 2.671 -17.185 -18.266 1.00 91.62 203 ILE A C 1
ATOM 1661 O O . ILE A 1 203 ? 1.455 -17.226 -18.442 1.00 91.62 203 ILE A O 1
ATOM 1665 N N . ASN A 1 204 ? 3.334 -16.033 -18.166 1.00 95.94 204 ASN A N 1
ATOM 1666 C CA . ASN A 1 204 ? 2.674 -14.727 -18.161 1.00 95.94 204 ASN A CA 1
ATOM 1667 C C . ASN A 1 204 ? 3.439 -13.685 -18.989 1.00 95.94 204 ASN A C 1
ATOM 1669 O O . ASN A 1 204 ? 3.355 -12.487 -18.735 1.00 95.94 204 ASN A O 1
ATOM 1673 N N . ASP A 1 205 ? 4.142 -14.121 -20.030 1.00 96.38 205 ASP A N 1
ATOM 1674 C CA . ASP A 1 205 ? 4.928 -13.310 -20.968 1.00 96.38 205 ASP A CA 1
ATOM 1675 C C . ASP A 1 205 ? 4.093 -12.543 -22.008 1.00 96.38 205 ASP A C 1
ATOM 1677 O O . ASP A 1 205 ? 4.531 -12.267 -23.123 1.00 96.38 205 ASP A O 1
ATOM 1681 N N . SER A 1 206 ? 2.880 -12.137 -21.630 1.00 97.75 206 SER A N 1
ATOM 1682 C CA . SER A 1 206 ? 1.939 -11.429 -22.493 1.00 97.75 206 SER A CA 1
ATOM 1683 C C . SER A 1 206 ? 1.313 -10.239 -21.780 1.00 97.75 206 SER A C 1
ATOM 1685 O O . SER A 1 206 ? 0.825 -10.336 -20.652 1.00 97.75 206 SER A O 1
ATOM 1687 N N . SER A 1 207 ? 1.251 -9.106 -22.479 1.00 98.44 207 SER A N 1
ATOM 1688 C CA . SER A 1 207 ? 0.625 -7.885 -21.963 1.00 98.44 207 SER A CA 1
ATOM 1689 C C . SER A 1 207 ? -0.866 -8.065 -21.652 1.00 98.44 207 SER A C 1
ATOM 1691 O O . SER A 1 207 ? -1.387 -7.438 -20.731 1.00 98.44 207 SER A O 1
ATOM 1693 N N . ALA A 1 208 ? -1.556 -8.946 -22.385 1.00 98.31 208 ALA A N 1
ATOM 1694 C CA . ALA A 1 208 ? -2.959 -9.268 -22.137 1.00 98.31 208 ALA A CA 1
ATOM 1695 C C . ALA A 1 208 ? -3.148 -10.016 -20.809 1.00 98.31 208 ALA A C 1
ATOM 1697 O O . ALA A 1 208 ? -4.065 -9.693 -20.058 1.00 98.31 208 ALA A O 1
ATOM 1698 N N . VAL A 1 209 ? -2.249 -10.956 -20.498 1.00 97.81 209 VAL A N 1
ATOM 1699 C CA . VAL A 1 209 ? -2.280 -11.724 -19.245 1.00 97.81 209 VAL A CA 1
ATOM 1700 C C . VAL A 1 209 ? -2.074 -10.791 -18.052 1.00 97.81 209 VAL A C 1
ATOM 1702 O O . VAL A 1 209 ? -2.857 -10.828 -17.107 1.00 97.81 209 VAL A O 1
ATOM 1705 N N . TRP A 1 210 ? -1.089 -9.891 -18.116 1.00 98.44 210 TRP A N 1
ATOM 1706 C CA . TRP A 1 210 ? -0.843 -8.917 -17.046 1.00 98.44 210 TRP A CA 1
ATOM 1707 C C . TRP A 1 210 ? -1.992 -7.932 -16.841 1.00 98.44 210 TRP A C 1
ATOM 1709 O O . TRP A 1 210 ? -2.348 -7.645 -15.697 1.00 98.44 210 TRP A O 1
ATOM 1719 N N . ALA A 1 211 ? -2.605 -7.449 -17.925 1.00 98.38 211 ALA A N 1
ATOM 1720 C CA . ALA A 1 211 ? -3.779 -6.588 -17.828 1.00 98.38 211 ALA A CA 1
ATOM 1721 C C . ALA A 1 211 ? -4.950 -7.295 -17.115 1.00 98.38 211 ALA A C 1
ATOM 1723 O O . ALA A 1 211 ? -5.591 -6.683 -16.259 1.00 98.38 211 ALA A O 1
ATOM 1724 N N . ASP A 1 212 ? -5.185 -8.581 -17.408 1.00 97.94 212 ASP A N 1
ATOM 1725 C CA . ASP A 1 212 ? -6.225 -9.380 -16.743 1.00 97.94 212 ASP A CA 1
ATOM 1726 C C . ASP A 1 212 ? -5.884 -9.653 -15.266 1.00 97.94 212 ASP A C 1
ATOM 1728 O O . ASP A 1 212 ? -6.717 -9.431 -14.387 1.00 97.94 212 ASP A O 1
ATOM 1732 N N . VAL A 1 213 ? -4.636 -10.036 -14.952 1.00 96.50 213 VAL A N 1
ATOM 1733 C CA . VAL A 1 213 ? -4.186 -10.239 -13.560 1.00 96.50 213 VAL A CA 1
ATOM 1734 C C . VAL A 1 213 ? -4.388 -8.974 -12.728 1.00 96.50 213 VAL A C 1
ATOM 1736 O O . VAL A 1 213 ? -4.995 -9.039 -11.658 1.00 96.50 213 VAL A O 1
ATOM 1739 N N . TRP A 1 214 ? -3.905 -7.818 -13.192 1.00 98.12 214 TRP A N 1
ATOM 1740 C CA . TRP A 1 214 ? -4.036 -6.567 -12.440 1.00 98.12 214 TRP A CA 1
ATOM 1741 C C . TRP A 1 214 ? -5.492 -6.125 -12.307 1.00 98.12 214 TRP A C 1
ATOM 1743 O O . TRP A 1 214 ? -5.893 -5.695 -11.225 1.00 98.12 214 TRP A O 1
ATOM 1753 N N . GLY A 1 215 ? -6.293 -6.281 -13.366 1.00 96.88 215 GLY A N 1
ATOM 1754 C CA . GLY A 1 215 ? -7.728 -6.009 -13.325 1.00 96.88 215 GLY A CA 1
ATOM 1755 C C . GLY A 1 215 ? -8.441 -6.858 -12.270 1.00 96.88 215 GLY A C 1
ATOM 1756 O O . GLY A 1 215 ? -9.138 -6.319 -11.409 1.00 96.88 215 GLY A O 1
ATOM 1757 N N . LYS A 1 216 ? -8.207 -8.176 -12.264 1.00 96.31 216 LYS A N 1
ATOM 1758 C CA . LYS A 1 216 ? -8.778 -9.096 -11.265 1.00 96.31 216 LYS A CA 1
ATOM 1759 C C . LYS A 1 216 ? -8.295 -8.799 -9.848 1.00 96.31 216 LYS A C 1
ATOM 1761 O O . LYS A 1 216 ? -9.109 -8.795 -8.928 1.00 96.31 216 LYS A O 1
ATOM 1766 N N . GLN A 1 217 ? -7.007 -8.502 -9.661 1.00 95.50 217 GLN A N 1
ATOM 1767 C CA . GLN A 1 217 ? -6.466 -8.099 -8.357 1.00 95.50 217 GLN A CA 1
ATOM 1768 C C . GLN A 1 217 ? -7.207 -6.876 -7.816 1.00 95.50 217 GLN A C 1
ATOM 1770 O O . GLN A 1 217 ? -7.716 -6.922 -6.695 1.00 95.50 217 GLN A O 1
ATOM 1775 N N . VAL A 1 218 ? -7.336 -5.819 -8.621 1.00 94.94 218 VAL A N 1
ATOM 1776 C CA . VAL A 1 218 ? -8.035 -4.595 -8.214 1.00 94.94 218 VAL A CA 1
ATOM 1777 C C . VAL A 1 218 ? -9.509 -4.866 -7.910 1.00 94.94 218 VAL A C 1
ATOM 1779 O O . VAL A 1 218 ? -9.991 -4.423 -6.868 1.00 94.94 218 VAL A O 1
ATOM 1782 N N . ASN A 1 219 ? -10.205 -5.654 -8.736 1.00 92.75 219 ASN A N 1
ATOM 1783 C CA . ASN A 1 219 ? -11.600 -6.047 -8.488 1.00 92.75 219 ASN A CA 1
ATOM 1784 C C . ASN A 1 219 ? -11.771 -6.815 -7.164 1.00 92.75 219 ASN A C 1
ATOM 1786 O O . ASN A 1 219 ? -12.812 -6.736 -6.514 1.00 92.75 219 ASN A O 1
ATOM 1790 N N . LEU A 1 220 ? -10.727 -7.521 -6.726 1.00 90.38 220 LEU A N 1
ATOM 1791 C CA . LEU A 1 220 ? -10.665 -8.227 -5.448 1.00 90.38 220 LEU A CA 1
ATOM 1792 C C . LEU A 1 220 ? -10.018 -7.390 -4.329 1.00 90.38 220 LEU A C 1
ATOM 1794 O O . LEU A 1 220 ? -9.617 -7.941 -3.300 1.00 90.38 220 LEU A O 1
ATOM 1798 N N . ASN A 1 221 ? -9.921 -6.065 -4.487 1.00 87.44 221 ASN A N 1
ATOM 1799 C CA . ASN A 1 221 ? -9.299 -5.145 -3.526 1.00 87.44 221 ASN A CA 1
ATOM 1800 C C . ASN A 1 221 ? -7.871 -5.568 -3.115 1.00 87.44 221 ASN A C 1
ATOM 1802 O O . ASN A 1 221 ? -7.448 -5.390 -1.968 1.00 87.44 221 ASN A O 1
ATOM 1806 N N . CYS A 1 222 ? -7.136 -6.161 -4.055 1.00 93.00 222 CYS A N 1
ATOM 1807 C CA . CYS A 1 222 ? -5.711 -6.427 -3.974 1.00 93.00 222 CYS A CA 1
ATOM 1808 C C . CYS A 1 222 ? -4.962 -5.389 -4.810 1.00 93.00 222 CYS A C 1
ATOM 1810 O O . CYS A 1 222 ? -5.332 -5.105 -5.944 1.00 93.00 222 CYS A O 1
ATOM 1812 N N . ILE A 1 223 ? -3.916 -4.803 -4.234 1.00 96.31 223 ILE A N 1
ATOM 1813 C CA . ILE A 1 223 ? -3.153 -3.717 -4.847 1.00 96.31 223 ILE A CA 1
ATOM 1814 C C . ILE A 1 223 ? -1.985 -4.317 -5.646 1.00 96.31 223 ILE A C 1
ATOM 1816 O O . ILE A 1 223 ? -1.078 -4.894 -5.029 1.00 96.31 223 ILE A O 1
ATOM 1820 N N . PRO A 1 224 ? -1.938 -4.148 -6.979 1.00 97.31 224 PRO A N 1
ATOM 1821 C CA . PRO A 1 224 ? -0.766 -4.505 -7.772 1.00 97.31 224 PRO A CA 1
ATOM 1822 C C . PRO A 1 224 ? 0.463 -3.732 -7.276 1.00 97.31 224 PRO A C 1
ATOM 1824 O O . PRO A 1 224 ? 0.438 -2.498 -7.215 1.00 97.31 224 PRO A O 1
ATOM 1827 N N . TYR A 1 225 ? 1.526 -4.441 -6.881 1.00 95.50 225 TYR A N 1
ATOM 1828 C CA . TYR A 1 225 ? 2.693 -3.837 -6.232 1.00 95.50 225 TYR A CA 1
ATOM 1829 C C . TYR A 1 225 ? 3.966 -3.934 -7.070 1.00 95.50 225 TYR A C 1
ATOM 1831 O O . TYR A 1 225 ? 4.496 -2.896 -7.465 1.00 95.50 225 TYR A O 1
ATOM 1839 N N . TYR A 1 226 ? 4.431 -5.144 -7.386 1.00 97.12 226 TYR A N 1
ATOM 1840 C CA . TYR A 1 226 ? 5.620 -5.341 -8.220 1.00 97.12 226 TYR A CA 1
ATOM 1841 C C . TYR A 1 226 ? 5.372 -6.323 -9.357 1.00 97.12 226 TYR A C 1
ATOM 1843 O O . TYR A 1 226 ? 4.797 -7.392 -9.159 1.00 97.12 226 TYR A O 1
ATOM 1851 N N . MET A 1 227 ? 5.888 -5.964 -10.528 1.00 98.19 227 MET A N 1
ATOM 1852 C CA . MET A 1 227 ? 6.164 -6.892 -11.615 1.00 98.19 227 MET A CA 1
ATOM 1853 C C . MET A 1 227 ? 7.682 -7.076 -11.672 1.00 98.19 227 MET A C 1
ATOM 1855 O O . MET A 1 227 ? 8.421 -6.172 -12.082 1.00 98.19 227 MET A O 1
ATOM 1859 N N . PHE A 1 228 ? 8.146 -8.211 -11.157 1.00 96.62 228 PHE A N 1
ATOM 1860 C CA . PHE A 1 228 ? 9.566 -8.538 -11.089 1.00 96.62 228 PHE A CA 1
ATOM 1861 C C . PHE A 1 228 ? 10.041 -9.218 -12.369 1.00 96.62 228 PHE A C 1
ATOM 1863 O O . PHE A 1 228 ? 9.263 -9.841 -13.075 1.00 96.62 228 PHE A O 1
ATOM 1870 N N . LEU A 1 229 ? 11.327 -9.121 -12.660 1.00 95.81 229 LEU A N 1
ATOM 1871 C CA . LEU A 1 229 ? 12.004 -9.992 -13.613 1.00 95.81 229 LEU A CA 1
ATOM 1872 C C . LEU A 1 229 ? 12.446 -11.277 -12.906 1.00 95.81 229 LEU A C 1
ATOM 1874 O O . LEU A 1 229 ? 12.678 -11.268 -11.691 1.00 95.81 229 LEU A O 1
ATOM 1878 N N . ALA A 1 230 ? 12.559 -12.371 -13.661 1.00 87.56 230 ALA A N 1
ATOM 1879 C CA . ALA A 1 230 ? 13.121 -13.620 -13.158 1.00 87.56 230 ALA A CA 1
ATOM 1880 C C . ALA A 1 230 ? 14.532 -13.371 -12.601 1.00 87.56 230 ALA A C 1
ATOM 1882 O O . ALA A 1 230 ? 15.384 -12.798 -13.281 1.00 87.56 230 ALA A O 1
ATOM 1883 N N . ARG A 1 231 ? 14.753 -13.770 -11.344 1.00 81.31 231 ARG A N 1
ATOM 1884 C CA . ARG A 1 231 ? 16.028 -13.564 -10.648 1.00 81.31 231 ARG A CA 1
ATOM 1885 C C . ARG A 1 231 ? 17.142 -14.390 -11.297 1.00 81.31 231 ARG A C 1
ATOM 1887 O O . ARG A 1 231 ? 16.872 -15.456 -11.843 1.00 81.31 231 ARG A O 1
ATOM 1894 N N . ASP A 1 232 ? 18.375 -13.912 -11.168 1.00 80.31 232 ASP A N 1
ATOM 1895 C CA . ASP A 1 232 ? 19.633 -14.551 -11.567 1.00 80.31 232 ASP A CA 1
ATOM 1896 C C . ASP A 1 232 ? 19.993 -15.786 -10.733 1.00 80.31 232 ASP A C 1
ATOM 1898 O O . ASP A 1 232 ? 21.028 -15.864 -10.078 1.00 80.31 232 ASP A O 1
ATOM 1902 N N . THR A 1 233 ? 19.095 -16.770 -10.717 1.00 78.69 233 THR A N 1
ATOM 1903 C CA . THR A 1 233 ? 19.266 -18.011 -9.963 1.00 78.69 233 THR A CA 1
ATOM 1904 C C . THR A 1 233 ? 18.481 -19.170 -10.578 1.00 78.69 233 THR A C 1
ATOM 1906 O O . THR A 1 233 ? 17.496 -18.971 -11.292 1.00 78.69 233 THR A O 1
ATOM 1909 N N . GLY A 1 234 ? 18.897 -20.402 -10.271 1.00 85.00 234 GLY A N 1
ATOM 1910 C CA . GLY A 1 234 ? 18.194 -21.624 -10.657 1.00 85.00 234 GLY A CA 1
ATOM 1911 C C . GLY A 1 234 ? 17.931 -21.727 -12.164 1.00 85.00 234 GLY A C 1
ATOM 1912 O O . GLY A 1 234 ? 18.835 -21.583 -12.984 1.00 85.00 234 GLY A O 1
ATOM 1913 N N . ALA A 1 235 ? 16.673 -21.977 -12.533 1.00 85.06 235 ALA A N 1
ATOM 1914 C CA . ALA A 1 235 ? 16.230 -22.169 -13.916 1.00 85.06 235 ALA A CA 1
ATOM 1915 C C . ALA A 1 235 ? 15.983 -20.850 -14.683 1.00 85.06 235 ALA A C 1
ATOM 1917 O O . ALA A 1 235 ? 15.087 -20.796 -15.525 1.00 85.06 235 ALA A O 1
ATOM 1918 N N . GLN A 1 236 ? 16.741 -19.781 -14.397 1.00 87.25 236 GLN A N 1
ATOM 1919 C CA . GLN A 1 236 ? 16.543 -18.460 -15.013 1.00 87.25 236 GLN A CA 1
ATOM 1920 C C . GLN A 1 236 ? 16.467 -18.542 -16.544 1.00 87.25 236 GLN A C 1
ATOM 1922 O O . GLN A 1 236 ? 15.497 -18.063 -17.115 1.00 87.25 236 GLN A O 1
ATOM 1927 N N . HIS A 1 237 ? 17.405 -19.243 -17.184 1.00 88.94 237 HIS A N 1
ATOM 1928 C CA . HIS A 1 237 ? 17.467 -19.424 -18.641 1.00 88.94 237 HIS A CA 1
ATOM 1929 C C . HIS A 1 237 ? 16.169 -19.958 -19.280 1.00 88.94 237 HIS A C 1
ATOM 1931 O O . HIS A 1 237 ? 15.917 -19.735 -20.463 1.00 88.94 237 HIS A O 1
ATOM 1937 N N . PHE A 1 238 ? 15.341 -20.680 -18.519 1.00 89.88 238 PHE A N 1
ATOM 1938 C CA . PHE A 1 238 ? 14.059 -21.193 -18.994 1.00 89.88 238 PHE A CA 1
ATOM 1939 C C . PHE A 1 238 ? 12.933 -20.152 -18.885 1.00 89.88 238 PHE A C 1
ATOM 1941 O O . PHE A 1 238 ? 12.041 -20.118 -19.729 1.00 89.88 238 PHE A O 1
ATOM 1948 N N . PHE A 1 239 ? 12.976 -19.285 -17.869 1.00 91.06 239 PHE A N 1
ATOM 1949 C CA . PHE A 1 239 ? 11.914 -18.319 -17.563 1.00 91.06 239 PHE A CA 1
ATOM 1950 C C . PHE A 1 239 ? 12.254 -16.861 -17.905 1.00 91.06 239 PHE A C 1
ATOM 1952 O O . PHE A 1 239 ? 11.383 -15.996 -17.795 1.00 91.06 239 PHE A O 1
ATOM 1959 N N . GLU A 1 240 ? 13.495 -16.566 -18.280 1.00 93.25 240 GLU A N 1
ATOM 1960 C CA . GLU A 1 240 ? 13.971 -15.210 -18.532 1.00 93.25 240 GLU A CA 1
ATOM 1961 C C . GLU A 1 240 ? 13.355 -14.578 -19.777 1.00 93.25 240 GLU A C 1
ATOM 1963 O O . GLU A 1 240 ? 13.006 -15.240 -20.757 1.00 93.25 240 GLU A O 1
ATOM 1968 N N . ILE A 1 241 ? 13.253 -13.253 -19.726 1.00 97.75 241 ILE A N 1
ATOM 1969 C CA . ILE A 1 241 ? 12.788 -12.411 -20.821 1.00 97.75 241 ILE A CA 1
ATOM 1970 C C . ILE A 1 241 ? 13.754 -11.229 -20.915 1.00 97.75 241 ILE A C 1
ATOM 1972 O O . ILE A 1 241 ? 14.056 -10.638 -19.870 1.00 97.75 241 ILE A O 1
ATOM 1976 N N . PRO A 1 242 ? 14.234 -10.860 -22.118 1.00 98.38 242 PRO A N 1
ATOM 1977 C CA . PRO A 1 242 ? 15.062 -9.675 -22.290 1.00 98.38 242 PRO A CA 1
ATOM 1978 C C . PRO A 1 242 ? 14.404 -8.427 -21.698 1.00 98.38 242 PRO A C 1
ATOM 1980 O O . PRO A 1 242 ? 13.193 -8.225 -21.800 1.00 98.38 242 PRO A O 1
ATOM 1983 N N . LEU A 1 243 ? 15.209 -7.557 -21.092 1.00 98.38 243 LEU A N 1
ATOM 1984 C CA . LEU A 1 243 ? 14.737 -6.359 -20.391 1.00 98.38 243 LEU A CA 1
ATOM 1985 C C . LEU A 1 243 ? 13.919 -5.427 -21.298 1.00 98.38 243 LEU A C 1
ATOM 1987 O O . LEU A 1 243 ? 12.953 -4.810 -20.844 1.00 98.38 243 LEU A O 1
ATOM 1991 N N . VAL A 1 244 ? 14.298 -5.342 -22.576 1.00 98.25 244 VAL A N 1
ATOM 1992 C CA . VAL A 1 244 ? 13.581 -4.571 -23.601 1.00 98.25 244 VAL A CA 1
ATOM 1993 C C . VAL A 1 244 ? 12.174 -5.137 -23.815 1.00 98.25 244 VAL A C 1
ATOM 1995 O O . VAL A 1 244 ? 11.196 -4.393 -23.738 1.00 98.25 244 VAL A O 1
ATOM 1998 N N . ASP A 1 245 ? 12.061 -6.453 -23.999 1.00 98.56 245 ASP A N 1
ATOM 1999 C CA . ASP A 1 245 ? 10.783 -7.138 -24.222 1.00 98.56 245 ASP A CA 1
ATOM 2000 C C . ASP A 1 245 ? 9.892 -7.070 -22.976 1.00 98.56 245 ASP A C 1
ATOM 2002 O O . ASP A 1 245 ? 8.693 -6.805 -23.064 1.00 98.56 245 ASP A O 1
ATOM 2006 N N . ALA A 1 246 ? 10.482 -7.227 -21.789 1.00 98.56 246 ALA A N 1
ATOM 2007 C CA . ALA A 1 246 ? 9.780 -7.079 -20.520 1.00 98.56 246 ALA A CA 1
ATOM 2008 C C . ALA A 1 246 ? 9.176 -5.678 -20.349 1.00 98.56 246 ALA A C 1
ATOM 2010 O O . ALA A 1 246 ? 8.061 -5.536 -19.834 1.00 98.56 246 ALA A O 1
ATOM 2011 N N . TRP A 1 247 ? 9.894 -4.638 -20.785 1.00 98.56 247 TRP A N 1
ATOM 2012 C CA . TRP A 1 247 ? 9.381 -3.272 -20.766 1.00 98.56 247 TRP A CA 1
ATOM 2013 C C . TRP A 1 247 ? 8.233 -3.078 -21.756 1.00 98.56 247 TRP A C 1
ATOM 2015 O O . TRP A 1 247 ? 7.226 -2.472 -21.389 1.00 98.56 247 TRP A O 1
ATOM 2025 N N . GLU A 1 248 ? 8.328 -3.635 -22.965 1.00 98.56 248 GLU A N 1
ATOM 2026 C CA . GLU A 1 248 ? 7.233 -3.591 -23.940 1.00 98.56 248 GLU A CA 1
ATOM 2027 C C . GLU A 1 248 ? 5.983 -4.317 -23.422 1.00 98.56 248 GLU A C 1
ATOM 2029 O O . GLU A 1 248 ? 4.872 -3.785 -23.503 1.00 98.56 248 GLU A O 1
ATOM 2034 N N . ILE A 1 249 ? 6.137 -5.498 -22.812 1.00 98.75 249 ILE A N 1
ATOM 2035 C CA . ILE A 1 249 ? 5.033 -6.230 -22.170 1.00 98.75 249 ILE A CA 1
ATOM 2036 C C . ILE A 1 249 ? 4.383 -5.363 -21.087 1.00 98.75 249 ILE A C 1
ATOM 2038 O O . ILE A 1 249 ? 3.159 -5.187 -21.092 1.00 98.75 249 ILE A O 1
ATOM 2042 N N . PHE A 1 250 ? 5.189 -4.785 -20.191 1.00 98.62 250 PHE A N 1
ATOM 2043 C CA . PHE A 1 250 ? 4.701 -3.917 -19.121 1.00 98.62 250 PHE A CA 1
ATOM 2044 C C . PHE A 1 250 ? 3.964 -2.694 -19.674 1.00 98.62 250 PHE A C 1
ATOM 2046 O O . PHE A 1 250 ? 2.826 -2.442 -19.281 1.00 98.62 250 PHE A O 1
ATOM 2053 N N . ARG A 1 251 ? 4.569 -1.950 -20.610 1.00 98.25 251 ARG A N 1
ATOM 2054 C CA . ARG A 1 251 ? 3.996 -0.736 -21.211 1.00 98.25 251 ARG A CA 1
ATOM 2055 C C . ARG A 1 251 ? 2.654 -1.029 -21.875 1.00 98.25 251 ARG A C 1
ATOM 2057 O O . ARG A 1 251 ? 1.681 -0.316 -21.626 1.00 98.25 251 ARG A O 1
ATOM 2064 N N . ASN A 1 252 ? 2.593 -2.091 -22.675 1.00 98.56 252 ASN A N 1
ATOM 2065 C CA . ASN A 1 252 ? 1.382 -2.485 -23.389 1.00 98.56 252 ASN A CA 1
ATOM 2066 C C . ASN A 1 252 ? 0.272 -2.945 -22.431 1.00 98.56 252 ASN A C 1
ATOM 2068 O O . ASN A 1 252 ? -0.899 -2.652 -22.668 1.00 98.56 252 ASN A O 1
ATOM 2072 N N . ALA A 1 253 ? 0.612 -3.612 -21.323 1.00 98.38 253 ALA A N 1
ATOM 2073 C CA . ALA A 1 253 ? -0.358 -3.949 -20.280 1.00 98.38 253 ALA A CA 1
ATOM 2074 C C . ALA A 1 253 ? -0.851 -2.687 -19.549 1.00 98.38 253 ALA A C 1
ATOM 2076 O O . ALA A 1 253 ? -2.050 -2.499 -19.348 1.00 98.38 253 ALA A O 1
ATOM 2077 N N . TYR A 1 254 ? 0.063 -1.773 -19.214 1.00 97.31 254 TYR A N 1
ATOM 2078 C CA . TYR A 1 254 ? -0.214 -0.534 -18.482 1.00 97.31 254 TYR A CA 1
ATOM 2079 C C . TYR A 1 254 ? -1.163 0.412 -19.242 1.00 97.31 254 TYR A C 1
ATOM 2081 O O . TYR A 1 254 ? -1.979 1.110 -18.632 1.00 97.31 254 TYR A O 1
ATOM 2089 N N . GLN A 1 255 ? -1.103 0.403 -20.579 1.00 97.56 255 GLN A N 1
ATOM 2090 C CA . GLN A 1 255 ? -2.025 1.130 -21.462 1.00 97.56 255 GLN A CA 1
ATOM 2091 C C . GLN A 1 255 ? -3.462 0.589 -21.422 1.00 97.56 255 GLN A C 1
ATOM 2093 O O . GLN A 1 255 ? -4.401 1.352 -21.639 1.00 97.56 255 GLN A O 1
ATOM 2098 N N . ARG A 1 256 ? -3.643 -0.705 -21.132 1.00 97.44 256 ARG A N 1
ATOM 2099 C CA . ARG A 1 256 ? -4.944 -1.398 -21.162 1.00 97.44 256 ARG A CA 1
ATOM 2100 C C . ARG A 1 256 ? -5.705 -1.334 -19.841 1.00 97.44 256 ARG A C 1
ATOM 2102 O O . ARG A 1 256 ? -6.878 -1.685 -19.801 1.00 97.44 256 ARG A O 1
ATOM 2109 N N . VAL A 1 257 ? -5.049 -0.907 -18.765 1.00 95.88 257 VAL A N 1
ATOM 2110 C CA . VAL A 1 257 ? -5.632 -0.890 -17.420 1.00 95.88 257 VAL A CA 1
ATOM 2111 C C . VAL A 1 257 ? -5.968 0.519 -16.941 1.00 95.88 257 VAL A C 1
ATOM 2113 O O . VAL A 1 257 ? -5.361 1.518 -17.350 1.00 95.88 257 VAL A O 1
ATOM 2116 N N . SER A 1 258 ? -6.935 0.589 -16.028 1.00 93.06 258 SER A N 1
ATOM 2117 C CA . SER A 1 258 ? -7.366 1.825 -15.379 1.00 93.06 258 SER A CA 1
ATOM 2118 C C . SER A 1 258 ? -6.290 2.388 -14.443 1.00 93.06 258 SER A C 1
ATOM 2120 O O . SER A 1 258 ? -5.374 1.686 -14.011 1.00 93.06 258 SER A O 1
ATOM 2122 N N . GLY A 1 259 ? -6.417 3.669 -14.079 1.00 90.25 259 GLY A N 1
ATOM 2123 C CA . GLY A 1 259 ? -5.466 4.353 -13.194 1.00 90.25 259 GLY A CA 1
ATOM 2124 C C . GLY A 1 259 ? -5.266 3.686 -11.829 1.00 90.25 259 GLY A C 1
ATOM 2125 O O . GLY A 1 259 ? -4.186 3.781 -11.260 1.00 90.25 259 GLY A O 1
ATOM 2126 N N . VAL A 1 260 ? -6.260 2.952 -11.325 1.00 90.25 260 VAL A N 1
ATOM 2127 C CA . VAL A 1 260 ? -6.152 2.233 -10.044 1.00 90.25 260 VAL A CA 1
ATOM 2128 C C . VAL A 1 260 ? -5.245 0.999 -10.115 1.00 90.25 260 VAL A C 1
ATOM 2130 O O . VAL A 1 260 ? -4.638 0.643 -9.112 1.00 90.25 260 VAL A O 1
ATOM 2133 N N . CYS A 1 261 ? -5.083 0.384 -11.293 1.00 92.44 261 CYS A N 1
ATOM 2134 C CA . CYS A 1 261 ? -4.133 -0.718 -11.503 1.00 92.44 261 CYS A CA 1
ATOM 2135 C C . CYS A 1 261 ? -2.680 -0.222 -11.589 1.00 92.44 261 CYS A C 1
ATOM 2137 O O . CYS A 1 261 ? -1.734 -0.972 -11.353 1.00 92.44 261 CYS A O 1
ATOM 2139 N N . ARG A 1 262 ? -2.494 1.062 -11.918 1.00 93.75 262 ARG A N 1
ATOM 2140 C CA . ARG A 1 262 ? -1.204 1.709 -12.208 1.00 93.75 262 ARG A CA 1
ATOM 2141 C C . ARG A 1 262 ? -0.365 2.015 -10.958 1.00 93.75 262 ARG A C 1
ATOM 2143 O O . ARG A 1 262 ? 0.559 2.820 -10.999 1.00 93.75 262 ARG A O 1
ATOM 2150 N N . THR A 1 263 ? -0.668 1.361 -9.839 1.00 93.75 263 THR A N 1
ATOM 2151 C CA . THR A 1 263 ? 0.170 1.357 -8.631 1.00 93.75 263 THR A CA 1
ATOM 2152 C C . THR A 1 263 ? 1.347 0.387 -8.738 1.00 93.75 263 THR A C 1
ATOM 2154 O O . THR A 1 263 ? 2.306 0.514 -7.971 1.00 93.75 263 THR A O 1
ATOM 2157 N N . VAL A 1 264 ? 1.272 -0.572 -9.672 1.00 96.00 264 VAL A N 1
ATOM 2158 C CA . VAL A 1 264 ? 2.331 -1.548 -9.940 1.00 96.00 264 VAL A CA 1
ATOM 2159 C C . VAL A 1 264 ? 3.613 -0.859 -10.395 1.00 96.00 264 VAL A C 1
ATOM 2161 O O . VAL A 1 264 ? 3.604 0.070 -11.203 1.00 96.00 264 VAL A O 1
ATOM 2164 N N . ARG A 1 265 ? 4.744 -1.344 -9.888 1.00 95.31 265 ARG A N 1
ATOM 2165 C CA . ARG A 1 265 ? 6.081 -0.903 -10.283 1.00 95.31 265 ARG A CA 1
ATOM 2166 C C . ARG A 1 265 ? 6.750 -2.031 -11.051 1.00 95.31 265 ARG A C 1
ATOM 2168 O O . ARG A 1 265 ? 6.867 -3.146 -10.546 1.00 95.31 265 ARG A O 1
ATOM 2175 N N . GLY A 1 266 ? 7.186 -1.748 -12.268 1.00 94.62 266 GLY A N 1
ATOM 2176 C CA . GLY A 1 266 ? 7.840 -2.740 -13.102 1.00 94.62 266 GLY A CA 1
ATOM 2177 C C . GLY A 1 266 ? 8.150 -2.238 -14.513 1.00 94.62 266 GLY A C 1
ATOM 2178 O O . GLY A 1 266 ? 7.856 -1.079 -14.814 1.00 94.62 266 GLY A O 1
ATOM 2179 N N . PRO A 1 267 ? 8.775 -3.093 -15.337 1.00 97.88 267 PRO A N 1
ATOM 2180 C CA . PRO A 1 267 ? 9.432 -4.327 -14.900 1.00 97.88 267 PRO A CA 1
ATOM 2181 C C . PRO A 1 267 ? 10.646 -3.981 -14.021 1.00 97.88 267 PRO A C 1
ATOM 2183 O O . PRO A 1 267 ? 11.306 -2.955 -14.218 1.00 97.88 267 PRO A O 1
ATOM 2186 N N . SER A 1 268 ? 10.892 -4.778 -12.983 1.00 97.19 268 SER A N 1
ATOM 2187 C CA . SER A 1 268 ? 11.907 -4.451 -11.976 1.00 97.19 268 SER A CA 1
ATOM 2188 C C . SER A 1 268 ? 12.738 -5.647 -11.537 1.00 97.19 268 SER A C 1
ATOM 2190 O O . SER A 1 268 ? 12.259 -6.772 -11.487 1.00 97.19 268 SER A O 1
ATOM 2192 N N . MET A 1 269 ? 13.992 -5.393 -11.193 1.00 96.00 269 MET A N 1
ATOM 2193 C CA . MET A 1 269 ? 14.941 -6.367 -10.664 1.00 96.00 269 MET A CA 1
ATOM 2194 C C . MET A 1 269 ? 15.173 -6.067 -9.191 1.00 96.00 269 MET A C 1
ATOM 2196 O O . MET A 1 269 ? 15.282 -4.904 -8.808 1.00 96.00 269 MET A O 1
ATOM 2200 N N . SER A 1 270 ? 15.283 -7.100 -8.361 1.00 88.25 270 SER A N 1
ATOM 2201 C CA . SER A 1 270 ? 15.786 -6.972 -6.989 1.00 88.25 270 SER A CA 1
ATOM 2202 C C . SER A 1 270 ? 17.256 -7.385 -6.965 1.00 88.25 270 SER A C 1
ATOM 2204 O O . SER A 1 270 ? 17.574 -8.475 -6.494 1.00 88.25 270 SER A O 1
ATOM 2206 N N . ALA A 1 271 ? 18.119 -6.533 -7.512 1.00 88.19 271 ALA A N 1
ATOM 2207 C CA . ALA A 1 271 ? 19.544 -6.793 -7.680 1.00 88.19 271 ALA A CA 1
ATOM 2208 C C . ALA A 1 271 ? 20.357 -6.420 -6.427 1.00 88.19 271 ALA A C 1
ATOM 2210 O O . ALA A 1 271 ? 19.855 -5.771 -5.507 1.00 88.19 271 ALA A O 1
ATOM 2211 N N . THR A 1 272 ? 21.634 -6.801 -6.413 1.00 85.19 272 THR A N 1
ATOM 2212 C CA . THR A 1 272 ? 22.584 -6.521 -5.324 1.00 85.19 272 THR A CA 1
ATOM 2213 C C . THR A 1 272 ? 22.620 -5.055 -4.867 1.00 85.19 272 THR A C 1
ATOM 2215 O O . THR A 1 272 ? 22.479 -4.841 -3.660 1.00 85.19 272 THR A O 1
ATOM 2218 N N . PRO A 1 273 ? 22.743 -4.036 -5.749 1.00 87.06 273 PRO A N 1
ATOM 2219 C CA . PRO A 1 273 ? 22.729 -2.630 -5.321 1.00 87.06 273 PRO A CA 1
ATOM 2220 C C . PRO A 1 273 ? 21.350 -2.141 -4.852 1.00 87.06 273 PRO A C 1
ATOM 2222 O O . PRO A 1 273 ? 21.245 -1.115 -4.178 1.00 87.06 273 PRO A O 1
ATOM 2225 N N . GLY A 1 274 ? 20.274 -2.852 -5.201 1.00 88.50 274 GLY A N 1
ATOM 2226 C CA . GLY A 1 274 ? 18.913 -2.486 -4.838 1.00 88.50 274 GLY A CA 1
ATOM 2227 C C . GLY A 1 274 ? 17.862 -2.897 -5.868 1.00 88.50 274 GLY A C 1
ATOM 2228 O O . GLY A 1 274 ? 18.096 -3.682 -6.787 1.00 88.50 274 GLY A O 1
ATOM 2229 N N . LYS A 1 275 ? 16.658 -2.343 -5.707 1.00 92.56 275 LYS A N 1
ATOM 2230 C CA . LYS A 1 275 ? 15.543 -2.554 -6.630 1.00 92.56 275 LYS A CA 1
ATOM 2231 C C . LYS A 1 275 ? 15.654 -1.583 -7.797 1.00 92.56 275 LYS A C 1
ATOM 2233 O O . LYS A 1 275 ? 15.487 -0.382 -7.595 1.00 92.56 275 LYS A O 1
ATOM 2238 N N . VAL A 1 276 ? 15.874 -2.093 -9.001 1.00 97.31 276 VAL A N 1
ATOM 2239 C CA . VAL A 1 276 ? 16.049 -1.301 -10.226 1.00 97.31 276 VAL A CA 1
ATOM 2240 C C . VAL A 1 276 ? 14.852 -1.511 -11.145 1.00 97.31 276 VAL A C 1
ATOM 2242 O O . VAL A 1 276 ? 14.416 -2.639 -11.340 1.00 97.31 276 VAL A O 1
ATOM 2245 N N . GLN A 1 277 ? 14.304 -0.435 -11.703 1.00 98.38 277 GLN A N 1
ATOM 2246 C CA . GLN A 1 277 ? 13.218 -0.469 -12.681 1.00 98.38 277 GLN A CA 1
ATOM 2247 C C . GLN A 1 277 ? 13.738 -0.070 -14.059 1.00 98.38 277 GLN A C 1
ATOM 2249 O O . GLN A 1 277 ? 14.451 0.927 -14.171 1.00 98.38 277 GLN A O 1
ATOM 2254 N N . VAL A 1 278 ? 13.306 -0.787 -15.096 1.00 98.31 278 VAL A N 1
ATOM 2255 C CA . VAL A 1 278 ? 13.478 -0.354 -16.490 1.00 98.31 278 VAL A CA 1
ATOM 2256 C C . VAL A 1 278 ? 12.368 0.642 -16.829 1.00 98.31 278 VAL A C 1
ATOM 2258 O O . VAL A 1 278 ? 11.184 0.330 -16.706 1.00 98.31 278 VAL A O 1
ATOM 2261 N N . LEU A 1 279 ? 12.743 1.856 -17.226 1.00 97.88 279 LEU A N 1
ATOM 2262 C CA . LEU A 1 279 ? 11.815 2.928 -17.601 1.00 97.88 279 LEU A CA 1
ATOM 2263 C C . LEU A 1 279 ? 11.504 2.947 -19.094 1.00 97.88 279 LEU A C 1
ATOM 2265 O O . LEU A 1 279 ? 10.436 3.430 -19.473 1.00 97.88 279 LEU A O 1
ATOM 2269 N N . GLY A 1 280 ? 12.404 2.404 -19.913 1.00 97.62 280 GLY A N 1
ATOM 2270 C CA . GLY A 1 280 ? 12.203 2.202 -21.339 1.00 97.62 280 GLY A CA 1
ATOM 2271 C C . GLY A 1 280 ? 13.461 2.401 -22.158 1.00 97.62 280 GLY A C 1
ATOM 2272 O O . GLY A 1 280 ? 14.567 2.472 -21.623 1.00 97.62 280 GLY A O 1
ATOM 2273 N N . ILE A 1 281 ? 13.265 2.488 -23.468 1.00 97.88 281 ILE A N 1
ATOM 2274 C CA . ILE A 1 281 ? 14.318 2.767 -24.440 1.00 97.88 281 ILE A CA 1
ATOM 2275 C C . ILE A 1 281 ? 14.183 4.213 -24.898 1.00 97.88 281 ILE A C 1
ATOM 2277 O O . ILE A 1 281 ? 13.078 4.670 -25.188 1.00 97.88 281 ILE A O 1
ATOM 2281 N N . SER A 1 282 ? 15.306 4.919 -24.965 1.00 97.31 282 SER A N 1
ATOM 2282 C CA . SER A 1 282 ? 15.376 6.288 -25.471 1.00 97.31 282 SER A CA 1
ATOM 2283 C C . SER A 1 282 ? 16.550 6.431 -26.428 1.00 97.31 282 SER A C 1
ATOM 2285 O O . SER A 1 282 ? 17.462 5.607 -26.438 1.00 97.31 282 SER A O 1
ATOM 2287 N N . GLU A 1 283 ? 16.532 7.497 -27.213 1.00 97.25 283 GLU A N 1
ATOM 2288 C CA . GLU A 1 283 ? 17.698 7.981 -27.940 1.00 97.25 283 GLU A CA 1
ATOM 2289 C C . GLU A 1 283 ? 18.159 9.284 -27.283 1.00 97.25 283 GLU A C 1
ATOM 2291 O O . GLU A 1 283 ? 17.345 10.175 -27.033 1.00 97.25 283 GLU A O 1
ATOM 2296 N N . VAL A 1 284 ? 19.442 9.372 -26.937 1.00 95.19 284 VAL A N 1
ATOM 2297 C CA . VAL A 1 284 ? 20.067 10.562 -26.344 1.00 95.19 284 VAL A CA 1
ATOM 2298 C C . VAL A 1 284 ? 21.388 10.777 -27.063 1.00 95.19 284 VAL A C 1
ATOM 2300 O O . VAL A 1 284 ? 22.187 9.852 -27.147 1.00 95.19 284 VAL A O 1
ATOM 2303 N N . ASN A 1 285 ? 21.623 11.977 -27.599 1.00 90.88 285 ASN A N 1
ATOM 2304 C CA . ASN A 1 285 ? 22.830 12.293 -28.378 1.00 90.88 285 ASN A CA 1
ATOM 2305 C C . ASN A 1 285 ? 23.113 11.278 -29.506 1.00 90.88 285 ASN A C 1
ATOM 2307 O O . ASN A 1 285 ? 24.258 10.889 -29.715 1.00 90.88 285 ASN A O 1
ATOM 2311 N N . HIS A 1 286 ? 22.068 10.832 -30.213 1.00 93.62 286 HIS A N 1
ATOM 2312 C CA . HIS A 1 286 ? 22.141 9.801 -31.262 1.00 93.62 286 HIS A CA 1
ATOM 2313 C C . HIS A 1 286 ? 22.606 8.411 -30.785 1.00 93.62 286 HIS A C 1
ATOM 2315 O O . HIS A 1 286 ? 22.853 7.523 -31.600 1.00 93.62 286 HIS A O 1
ATOM 2321 N N . GLU A 1 287 ? 22.691 8.186 -29.471 1.00 96.19 287 GLU A N 1
ATOM 2322 C CA . GLU A 1 287 ? 22.934 6.879 -28.870 1.00 96.19 287 GLU A CA 1
ATOM 2323 C C . GLU A 1 287 ? 21.612 6.292 -28.368 1.00 96.19 287 GLU A C 1
ATOM 2325 O O . GLU A 1 287 ? 20.875 6.907 -27.590 1.00 96.19 287 GLU A O 1
ATOM 2330 N N . LYS A 1 288 ? 21.305 5.070 -28.808 1.00 97.69 288 LYS A N 1
ATOM 2331 C CA . LYS A 1 288 ? 20.182 4.300 -28.279 1.00 97.69 288 LYS A CA 1
ATOM 2332 C C . LYS A 1 288 ? 20.568 3.746 -26.909 1.00 97.69 288 LYS A C 1
ATOM 2334 O O . LYS A 1 288 ? 21.549 3.013 -26.788 1.00 97.69 288 LYS A O 1
ATOM 2339 N N . VAL A 1 289 ? 19.772 4.057 -25.893 1.00 98.38 289 VAL A N 1
ATOM 2340 C CA . VAL A 1 289 ? 20.055 3.732 -24.491 1.00 98.38 289 VAL A CA 1
ATOM 2341 C C . VAL A 1 289 ? 18.858 3.085 -23.806 1.00 98.38 289 VAL A C 1
ATOM 2343 O O . VAL A 1 289 ? 17.697 3.319 -24.152 1.00 98.38 289 VAL A O 1
ATOM 2346 N N . MET A 1 290 ? 19.150 2.276 -22.795 1.00 98.50 290 MET A N 1
ATOM 2347 C CA . MET A 1 290 ? 18.175 1.791 -21.828 1.00 98.50 290 MET A CA 1
ATOM 2348 C C . MET A 1 290 ? 18.152 2.749 -20.643 1.00 98.50 290 MET A C 1
ATOM 2350 O O . MET A 1 290 ? 19.191 3.042 -20.054 1.00 98.50 290 MET A O 1
ATOM 2354 N N . VAL A 1 291 ? 16.966 3.233 -20.287 1.00 98.50 291 VAL A N 1
ATOM 2355 C CA . VAL A 1 291 ? 16.768 4.146 -19.160 1.00 98.50 291 VAL A CA 1
ATOM 2356 C C . VAL A 1 291 ? 16.300 3.340 -17.960 1.00 98.50 291 VAL A C 1
ATOM 2358 O O . VAL A 1 291 ? 15.306 2.613 -18.037 1.00 98.50 291 VAL A O 1
ATOM 2361 N N . LEU A 1 292 ? 16.995 3.478 -16.836 1.00 98.56 292 LEU A N 1
ATOM 2362 C CA . LEU A 1 292 ? 16.687 2.786 -15.592 1.00 98.56 292 LEU A CA 1
ATOM 2363 C C . LEU A 1 292 ? 16.605 3.778 -14.433 1.00 98.56 292 LEU A C 1
ATOM 2365 O O . LEU A 1 292 ? 17.072 4.909 -14.527 1.00 98.56 292 LEU A O 1
ATOM 2369 N N . ARG A 1 293 ? 16.013 3.350 -13.319 1.00 97.88 293 ARG A N 1
ATOM 2370 C CA . ARG A 1 293 ? 16.093 4.060 -12.035 1.00 97.88 293 ARG A CA 1
ATOM 2371 C C . ARG A 1 293 ? 16.107 3.085 -10.874 1.00 97.88 293 ARG A C 1
ATOM 2373 O O . ARG A 1 293 ? 15.553 1.990 -10.985 1.00 97.88 293 ARG A O 1
ATOM 2380 N N . PHE A 1 294 ? 16.608 3.511 -9.722 1.00 97.19 294 PHE A N 1
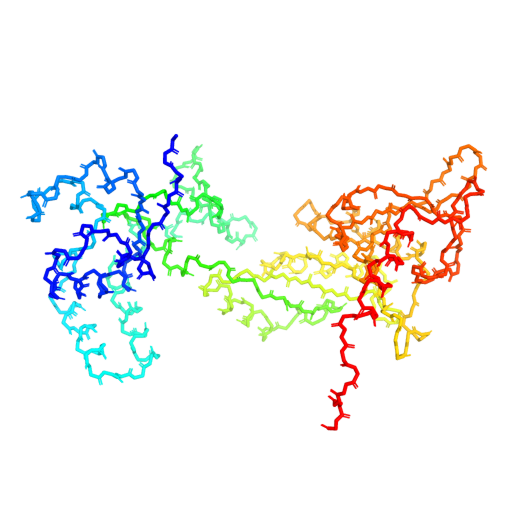ATOM 2381 C CA . PHE A 1 294 ? 16.340 2.778 -8.488 1.00 97.19 294 PHE A CA 1
ATOM 2382 C C . PHE A 1 294 ? 14.941 3.092 -7.963 1.00 97.19 294 PHE A C 1
ATOM 2384 O O . PHE A 1 294 ? 14.541 4.240 -7.799 1.00 97.19 294 PHE A O 1
ATOM 2391 N N . LEU A 1 295 ? 14.200 2.043 -7.643 1.00 92.12 295 LEU A N 1
ATOM 2392 C CA . LEU A 1 295 ? 13.023 2.103 -6.784 1.00 92.12 295 LEU A CA 1
ATOM 2393 C C . LEU A 1 295 ? 13.423 2.140 -5.305 1.00 92.12 295 LEU A C 1
ATOM 2395 O O . LEU A 1 295 ? 12.682 2.670 -4.481 1.00 92.12 295 LEU A O 1
ATOM 2399 N N . GLN A 1 296 ? 14.573 1.543 -4.985 1.00 90.00 296 GLN A N 1
ATOM 2400 C CA . GLN A 1 296 ? 15.192 1.524 -3.664 1.00 90.00 296 GLN A CA 1
ATOM 2401 C C . GLN A 1 296 ? 16.667 1.133 -3.819 1.00 90.00 296 GLN A C 1
ATOM 2403 O O . GLN A 1 296 ? 16.928 0.073 -4.382 1.00 90.00 296 GLN A O 1
ATOM 2408 N N . GLY A 1 297 ? 17.604 1.940 -3.323 1.00 85.69 297 GLY A N 1
ATOM 2409 C CA . GLY A 1 297 ? 19.030 1.594 -3.243 1.00 85.69 297 GLY A CA 1
ATOM 2410 C C . GLY A 1 297 ? 19.452 1.146 -1.842 1.00 85.69 297 GLY A C 1
ATOM 2411 O O . GLY A 1 297 ? 18.686 1.315 -0.889 1.00 85.69 297 GLY A O 1
ATOM 2412 N N . ARG A 1 298 ? 20.660 0.578 -1.714 1.00 82.69 298 ARG A N 1
ATOM 2413 C CA . ARG A 1 298 ? 21.322 0.375 -0.409 1.00 82.69 298 ARG A CA 1
ATOM 2414 C C . ARG A 1 298 ? 21.674 1.710 0.248 1.00 82.69 298 ARG A C 1
ATOM 2416 O O . ARG A 1 298 ? 21.461 1.862 1.445 1.00 82.69 298 ARG A O 1
ATOM 2423 N N . ILE A 1 299 ? 22.111 2.683 -0.553 1.00 84.38 299 ILE A N 1
ATOM 2424 C CA . ILE A 1 299 ? 22.237 4.083 -0.139 1.00 84.38 299 ILE A CA 1
ATOM 2425 C C . ILE A 1 299 ? 20.936 4.822 -0.493 1.00 84.38 299 ILE A C 1
ATOM 2427 O O . ILE A 1 299 ? 20.468 4.713 -1.633 1.00 84.38 299 ILE A O 1
ATOM 2431 N N . PRO A 1 300 ? 20.325 5.569 0.451 1.00 85.31 300 PRO A N 1
ATOM 2432 C CA . PRO A 1 300 ? 19.069 6.279 0.206 1.00 85.31 300 PRO A CA 1
ATOM 2433 C C . PRO A 1 300 ? 19.094 7.238 -0.993 1.00 85.31 300 PRO A C 1
ATOM 2435 O O . PRO A 1 300 ? 18.091 7.324 -1.698 1.00 85.31 300 PRO A O 1
ATOM 2438 N N . ASP A 1 301 ? 20.226 7.905 -1.250 1.00 92.69 301 ASP A N 1
ATOM 2439 C CA . ASP A 1 301 ? 20.394 8.869 -2.354 1.00 92.69 301 ASP A CA 1
ATOM 2440 C C . ASP A 1 301 ? 20.200 8.248 -3.746 1.00 92.69 301 ASP A C 1
ATOM 2442 O O . ASP A 1 301 ? 19.741 8.903 -4.678 1.00 92.69 301 ASP A O 1
ATOM 2446 N N . TRP A 1 302 ? 20.462 6.948 -3.900 1.00 94.62 302 TRP A N 1
ATOM 2447 C CA . TRP A 1 302 ? 20.292 6.288 -5.193 1.00 94.62 302 TRP A CA 1
ATOM 2448 C C . TRP A 1 302 ? 18.821 6.223 -5.618 1.00 94.62 302 TRP A C 1
ATOM 2450 O O . TRP A 1 302 ? 18.527 6.121 -6.809 1.00 94.62 302 TRP A O 1
ATOM 2460 N N . ALA A 1 303 ? 17.879 6.263 -4.667 1.00 94.00 303 ALA A N 1
ATOM 2461 C CA . ALA A 1 303 ? 16.457 6.114 -4.941 1.00 94.00 303 ALA A CA 1
ATOM 2462 C C . ALA A 1 303 ? 15.930 7.208 -5.885 1.00 94.00 303 ALA A C 1
ATOM 2464 O O . ALA A 1 303 ? 16.205 8.391 -5.733 1.00 94.00 303 ALA A O 1
ATOM 2465 N N . ALA A 1 304 ? 15.122 6.795 -6.861 1.00 94.12 304 ALA A N 1
ATOM 2466 C CA . ALA A 1 304 ? 14.564 7.621 -7.930 1.00 94.12 304 ALA A CA 1
ATOM 2467 C C . ALA A 1 304 ? 15.582 8.286 -8.878 1.00 94.12 304 ALA A C 1
ATOM 2469 O O . ALA A 1 304 ? 15.144 8.878 -9.866 1.00 94.12 304 ALA A O 1
ATOM 2470 N N . ARG A 1 305 ? 16.897 8.129 -8.665 1.00 95.50 305 ARG A N 1
ATOM 2471 C CA . ARG A 1 305 ? 17.930 8.631 -9.576 1.00 95.50 305 ARG A CA 1
ATOM 2472 C C . ARG A 1 305 ? 17.904 7.844 -10.896 1.00 95.50 305 ARG A C 1
ATOM 2474 O O . ARG A 1 305 ? 18.069 6.617 -10.867 1.00 95.50 305 ARG A O 1
ATOM 2481 N N . PRO A 1 306 ? 17.652 8.499 -12.045 1.00 96.25 306 PRO A N 1
ATOM 2482 C CA . PRO A 1 306 ? 17.727 7.845 -13.340 1.00 96.25 306 PRO A CA 1
ATOM 2483 C C . PRO A 1 306 ? 19.186 7.630 -13.754 1.00 96.25 306 PRO A C 1
ATOM 2485 O O . PRO A 1 306 ? 20.061 8.429 -13.423 1.00 96.25 306 PRO A O 1
ATOM 2488 N N . PHE A 1 307 ? 19.438 6.563 -14.503 1.00 97.81 307 PHE A N 1
ATOM 2489 C CA . PHE A 1 307 ? 20.729 6.282 -15.121 1.00 97.81 307 PHE A CA 1
ATOM 2490 C C . PHE A 1 307 ? 20.540 5.550 -16.452 1.00 97.81 307 PHE A C 1
ATOM 2492 O O . PHE A 1 307 ? 19.458 5.031 -16.744 1.00 97.81 307 PHE A O 1
ATOM 2499 N N . PHE A 1 308 ? 21.595 5.536 -17.263 1.00 98.19 308 PHE A N 1
ATOM 2500 C CA . PHE A 1 308 ? 21.552 5.064 -18.641 1.00 98.19 308 PHE A CA 1
ATOM 2501 C C . PHE A 1 308 ? 22.526 3.909 -18.847 1.00 98.19 308 PHE A C 1
ATOM 2503 O O . PHE A 1 308 ? 23.692 3.990 -18.459 1.00 98.19 308 PHE A O 1
ATOM 2510 N N . ALA A 1 309 ? 22.043 2.848 -19.482 1.00 98.38 309 ALA A N 1
ATOM 2511 C CA . ALA A 1 309 ? 22.862 1.748 -19.965 1.00 98.38 309 ALA A CA 1
ATOM 2512 C C . ALA A 1 309 ? 22.870 1.730 -21.496 1.00 98.38 309 ALA A C 1
ATOM 2514 O O . ALA A 1 309 ? 21.902 2.162 -22.134 1.00 98.38 309 ALA A O 1
ATOM 2515 N N . LYS A 1 310 ? 23.946 1.207 -22.091 1.00 98.12 310 LYS A N 1
ATOM 2516 C CA . LYS A 1 310 ? 23.998 0.928 -23.531 1.00 98.12 310 LYS A CA 1
ATOM 2517 C C . LYS A 1 310 ? 22.832 0.028 -23.911 1.00 98.12 310 LYS A C 1
ATOM 2519 O O . LYS A 1 310 ? 22.453 -0.862 -23.150 1.00 98.12 310 LYS A O 1
ATOM 2524 N N . TYR A 1 311 ? 22.263 0.258 -25.090 1.00 98.25 311 TYR A N 1
ATOM 2525 C CA . TYR A 1 311 ? 21.219 -0.616 -25.600 1.00 98.25 311 TYR A CA 1
ATOM 2526 C C . TYR A 1 311 ? 21.737 -2.045 -25.795 1.00 98.25 311 TYR A C 1
ATOM 2528 O O . TYR A 1 311 ? 22.672 -2.273 -26.561 1.00 98.25 311 TYR A O 1
ATOM 2536 N N . ASP A 1 312 ? 21.078 -2.997 -25.140 1.00 97.81 312 ASP A N 1
ATOM 2537 C CA . ASP A 1 312 ? 21.304 -4.427 -25.310 1.00 97.81 312 ASP A CA 1
ATOM 2538 C C . ASP A 1 312 ? 19.947 -5.141 -25.354 1.00 97.81 312 ASP A C 1
ATOM 2540 O O . ASP A 1 312 ? 19.173 -5.115 -24.396 1.00 97.81 312 ASP A O 1
ATOM 2544 N N . ASN A 1 313 ? 19.632 -5.760 -26.493 1.00 97.00 313 ASN A N 1
ATOM 2545 C CA . ASN A 1 313 ? 18.374 -6.478 -26.693 1.00 97.00 313 ASN A CA 1
ATOM 2546 C C . ASN A 1 313 ? 18.395 -7.920 -26.168 1.00 97.00 313 ASN A C 1
ATOM 2548 O O . ASN A 1 313 ? 17.387 -8.610 -26.279 1.00 97.00 313 ASN A O 1
ATOM 2552 N N . LYS A 1 314 ? 19.525 -8.382 -25.630 1.00 97.69 314 LYS A N 1
ATOM 2553 C CA . LYS A 1 314 ? 19.701 -9.717 -25.048 1.00 97.69 314 LYS A CA 1
ATOM 2554 C C . LYS A 1 314 ? 19.902 -9.675 -23.541 1.00 97.69 314 LYS A C 1
ATOM 2556 O O . LYS A 1 314 ? 19.757 -10.713 -22.906 1.00 97.69 314 LYS A O 1
ATOM 2561 N N . ALA A 1 315 ? 20.216 -8.513 -22.969 1.00 97.56 315 ALA A N 1
ATOM 2562 C CA . ALA A 1 315 ? 20.355 -8.372 -21.529 1.00 97.56 315 ALA A CA 1
ATOM 2563 C C . ALA A 1 315 ? 19.045 -8.748 -20.819 1.00 97.56 315 ALA A C 1
ATOM 2565 O O . ALA A 1 315 ? 17.978 -8.212 -21.127 1.00 97.56 315 ALA A O 1
ATOM 2566 N N . VAL A 1 316 ? 19.142 -9.657 -19.851 1.00 96.75 316 VAL A N 1
ATOM 2567 C CA . VAL A 1 316 ? 18.044 -10.144 -19.000 1.00 96.75 316 VAL A CA 1
ATOM 2568 C C . VAL A 1 316 ? 18.188 -9.680 -17.548 1.00 96.75 316 VAL A C 1
ATOM 2570 O O . VAL A 1 316 ? 17.226 -9.736 -16.783 1.00 96.75 316 VAL A O 1
ATOM 2573 N N . TRP A 1 317 ? 19.374 -9.197 -17.156 1.00 97.19 317 TRP A N 1
ATOM 2574 C CA . TRP A 1 317 ? 19.677 -8.800 -15.779 1.00 97.19 317 TRP A CA 1
ATOM 2575 C C . TRP A 1 317 ? 20.647 -7.614 -15.683 1.00 97.19 317 TRP A C 1
ATOM 2577 O O . TRP A 1 317 ? 21.346 -7.288 -16.640 1.00 97.19 317 TRP A O 1
ATOM 2587 N N . LEU A 1 318 ? 20.712 -6.977 -14.506 1.00 96.00 318 LEU A N 1
ATOM 2588 C CA . LEU A 1 318 ? 21.494 -5.755 -14.269 1.00 96.00 318 LEU A CA 1
ATOM 2589 C C . LEU A 1 318 ? 22.998 -5.946 -14.512 1.00 96.00 318 LEU A C 1
ATOM 2591 O O . LEU A 1 318 ? 23.624 -5.068 -15.090 1.00 96.00 318 LEU A O 1
ATOM 2595 N N . SER A 1 319 ? 23.565 -7.085 -14.109 1.00 93.31 319 SER A N 1
ATOM 2596 C CA . SER A 1 319 ? 25.002 -7.380 -14.242 1.00 93.31 319 SER A CA 1
ATOM 2597 C C . SER A 1 319 ? 25.481 -7.525 -15.689 1.00 93.31 319 SER A C 1
ATOM 2599 O O . SER A 1 319 ? 26.682 -7.530 -15.939 1.00 93.31 319 SER A O 1
ATOM 2601 N N . GLN A 1 320 ? 24.560 -7.651 -16.647 1.00 95.88 320 GLN A N 1
ATOM 2602 C CA . GLN A 1 320 ? 24.874 -7.740 -18.074 1.00 95.88 320 GLN A CA 1
ATOM 2603 C C . GLN A 1 320 ? 24.893 -6.363 -18.753 1.00 95.88 320 GLN A C 1
ATOM 2605 O O . GLN A 1 320 ? 25.380 -6.235 -19.875 1.00 95.88 320 GLN A O 1
ATOM 2610 N N . LEU A 1 321 ? 24.359 -5.331 -18.091 1.00 97.50 321 LEU A N 1
ATOM 2611 C CA . LEU A 1 321 ? 24.302 -3.981 -18.635 1.00 97.50 321 LEU A CA 1
ATOM 2612 C C . LEU A 1 321 ? 25.660 -3.287 -18.536 1.00 97.50 321 LEU A C 1
ATOM 2614 O O . LEU A 1 321 ? 26.433 -3.516 -17.611 1.00 97.50 321 LEU A O 1
ATOM 2618 N N . LYS A 1 322 ? 25.919 -2.387 -19.486 1.00 97.88 322 LYS A N 1
ATOM 2619 C CA . LYS A 1 322 ? 27.113 -1.533 -19.507 1.00 97.88 322 LYS A CA 1
ATOM 2620 C C . LYS A 1 322 ? 26.710 -0.060 -19.456 1.00 97.88 322 LYS A C 1
ATOM 2622 O O . LYS A 1 322 ? 25.698 0.275 -20.081 1.00 97.88 322 LYS A O 1
ATOM 2627 N N . PRO A 1 323 ? 27.471 0.821 -18.787 1.00 97.81 323 PRO A N 1
ATOM 2628 C CA . PRO A 1 323 ? 27.184 2.255 -18.769 1.00 97.81 323 PRO A CA 1
ATOM 2629 C C . PRO A 1 323 ? 27.152 2.855 -20.180 1.00 97.81 323 PRO A C 1
ATOM 2631 O O . PRO A 1 323 ? 27.960 2.487 -21.035 1.00 97.81 323 PRO A O 1
ATOM 2634 N N . ALA A 1 324 ? 26.181 3.734 -20.443 1.00 96.88 324 ALA A N 1
ATOM 2635 C CA . ALA A 1 324 ? 26.068 4.472 -21.708 1.00 96.88 324 ALA A CA 1
ATOM 2636 C C . ALA A 1 324 ? 27.112 5.602 -21.818 1.00 96.88 324 ALA A C 1
ATOM 2638 O O . ALA A 1 324 ? 27.828 5.884 -20.861 1.00 96.88 324 ALA A O 1
ATOM 2639 N N . PHE A 1 325 ? 27.184 6.262 -22.979 1.00 96.31 325 PHE A N 1
ATOM 2640 C CA . PHE A 1 325 ? 27.953 7.504 -23.187 1.00 96.31 325 PHE A CA 1
ATOM 2641 C C . PHE A 1 325 ? 29.472 7.397 -22.978 1.00 96.31 325 PHE A C 1
ATOM 2643 O O . PHE A 1 325 ? 30.152 8.400 -22.787 1.00 96.31 325 PHE A O 1
ATOM 2650 N N . GLY A 1 326 ? 30.019 6.181 -23.045 1.00 93.56 326 GLY A N 1
ATOM 2651 C CA . GLY A 1 326 ? 31.454 5.944 -22.871 1.00 93.56 326 GLY A CA 1
ATOM 2652 C C . GLY A 1 326 ? 31.924 5.917 -21.416 1.00 93.56 326 GLY A C 1
ATOM 2653 O O . GLY A 1 326 ? 33.123 5.794 -21.196 1.00 93.56 326 GLY A O 1
ATOM 2654 N N . GLU A 1 327 ? 31.006 5.980 -20.451 1.00 95.69 327 GLU A N 1
ATOM 2655 C CA . GLU A 1 327 ? 31.327 5.838 -19.031 1.00 95.69 327 GLU A CA 1
ATOM 2656 C C . GLU A 1 327 ? 31.879 4.435 -18.723 1.00 95.69 327 GLU A C 1
ATOM 2658 O O . GLU A 1 327 ? 31.451 3.432 -19.307 1.00 95.69 327 GLU A O 1
ATOM 2663 N N . GLU A 1 328 ? 32.829 4.356 -17.790 1.00 95.50 328 GLU A N 1
ATOM 2664 C CA . GLU A 1 328 ? 33.436 3.083 -17.377 1.00 95.50 328 GLU A CA 1
ATOM 2665 C C . GLU A 1 328 ? 32.605 2.351 -16.319 1.00 95.50 328 GLU A C 1
ATOM 2667 O O . GLU A 1 328 ? 32.589 1.120 -16.299 1.00 95.50 328 GLU A O 1
ATOM 2672 N N . LYS A 1 329 ? 31.897 3.101 -15.464 1.00 96.31 329 LYS A N 1
ATOM 2673 C CA . LYS A 1 329 ? 31.142 2.584 -14.315 1.00 96.31 329 LYS A CA 1
ATOM 2674 C C . LYS A 1 329 ? 29.760 3.209 -14.203 1.00 96.31 329 LYS A C 1
ATOM 2676 O O . LYS A 1 329 ? 29.535 4.344 -14.625 1.00 96.31 329 LYS A O 1
ATOM 2681 N N . PHE A 1 330 ? 28.819 2.493 -13.591 1.00 97.69 330 PHE A N 1
ATOM 2682 C CA . PHE A 1 330 ? 27.571 3.125 -13.158 1.00 97.69 330 PHE A CA 1
ATOM 2683 C C . PHE A 1 330 ? 27.811 3.967 -11.899 1.00 97.69 330 PHE A C 1
ATOM 2685 O O . PHE A 1 330 ? 28.652 3.640 -11.067 1.00 97.69 330 PHE A O 1
ATOM 2692 N N . PHE A 1 331 ? 27.005 5.017 -11.706 1.00 96.88 331 PHE A N 1
ATOM 2693 C CA . PHE A 1 331 ? 27.170 5.969 -10.596 1.00 96.88 331 PHE A CA 1
ATOM 2694 C C . PHE A 1 331 ? 27.183 5.334 -9.191 1.00 96.88 331 PHE A C 1
ATOM 2696 O O . PHE A 1 331 ? 27.646 5.968 -8.252 1.00 96.88 331 PHE A O 1
ATOM 2703 N N . PHE A 1 332 ? 26.621 4.131 -9.036 1.00 94.94 332 PHE A N 1
ATOM 2704 C CA . PHE A 1 332 ? 26.498 3.430 -7.757 1.00 94.94 332 PHE A CA 1
ATOM 2705 C C . PHE A 1 332 ? 27.627 2.424 -7.500 1.00 94.94 332 PHE A C 1
ATOM 2707 O O . PHE A 1 332 ? 27.714 1.912 -6.390 1.00 94.94 332 PHE A O 1
ATOM 2714 N N . GLU A 1 333 ? 28.452 2.083 -8.495 1.00 94.25 333 GLU A N 1
ATOM 2715 C CA . GLU A 1 333 ? 29.402 0.966 -8.379 1.00 94.25 333 GLU A CA 1
ATOM 2716 C C . GLU A 1 333 ? 30.516 1.251 -7.374 1.00 94.25 333 GLU A C 1
ATOM 2718 O O . GLU A 1 333 ? 30.760 0.429 -6.502 1.00 94.25 333 GLU A O 1
ATOM 2723 N N . GLU A 1 334 ? 31.128 2.437 -7.407 1.00 93.06 334 GLU A N 1
ATOM 2724 C CA . GLU A 1 334 ? 32.215 2.767 -6.472 1.00 93.06 334 GLU A CA 1
ATOM 2725 C C . GLU A 1 334 ? 31.760 2.796 -5.010 1.00 93.06 334 GLU A C 1
ATOM 2727 O O . GLU A 1 334 ? 32.481 2.369 -4.111 1.00 93.06 334 GLU A O 1
ATOM 2732 N N . GLU A 1 335 ? 30.562 3.318 -4.755 1.00 91.06 335 GLU A N 1
ATOM 2733 C CA . GLU A 1 335 ? 29.975 3.335 -3.417 1.00 91.06 335 GLU A CA 1
ATOM 2734 C C . GLU A 1 335 ? 29.527 1.934 -2.979 1.00 91.06 335 GLU A C 1
ATOM 2736 O O . GLU A 1 335 ? 29.652 1.585 -1.807 1.00 91.06 335 GLU A O 1
ATOM 2741 N N . LEU A 1 336 ? 29.039 1.108 -3.910 1.00 87.12 336 LEU A N 1
ATOM 2742 C CA . LEU A 1 336 ? 28.694 -0.284 -3.640 1.00 87.12 336 LEU A CA 1
ATOM 2743 C C . LEU A 1 336 ? 29.933 -1.109 -3.270 1.00 87.12 336 LEU A C 1
ATOM 2745 O O . LEU A 1 336 ? 29.877 -1.876 -2.310 1.00 87.12 336 LEU A O 1
ATOM 2749 N N . ASP A 1 337 ? 31.038 -0.925 -3.993 1.00 88.94 337 ASP A N 1
ATOM 2750 C CA . ASP A 1 337 ? 32.312 -1.591 -3.719 1.00 88.94 337 ASP A CA 1
ATOM 2751 C C . ASP A 1 337 ? 32.819 -1.228 -2.322 1.00 88.94 337 ASP A C 1
ATOM 2753 O O . ASP A 1 337 ? 33.210 -2.112 -1.564 1.00 88.94 337 ASP A O 1
ATOM 2757 N N . LYS A 1 338 ? 32.740 0.052 -1.930 1.00 86.69 338 LYS A N 1
ATOM 2758 C CA . LYS A 1 338 ? 33.099 0.492 -0.569 1.00 86.69 338 LYS A CA 1
ATOM 2759 C C . LYS A 1 338 ? 32.263 -0.202 0.499 1.00 86.69 338 LYS A C 1
ATOM 2761 O O . LYS A 1 338 ? 32.843 -0.700 1.453 1.00 86.69 338 LYS A O 1
ATOM 2766 N N . ILE A 1 339 ? 30.944 -0.314 0.312 1.00 78.12 339 ILE A N 1
ATOM 2767 C CA . ILE A 1 339 ? 30.067 -1.033 1.254 1.00 78.12 339 ILE A CA 1
ATOM 2768 C C . ILE A 1 339 ? 30.549 -2.478 1.438 1.00 78.12 339 ILE A C 1
ATOM 2770 O O . ILE A 1 339 ? 30.652 -2.957 2.562 1.00 78.12 339 ILE A O 1
ATOM 2774 N N . PHE A 1 340 ? 30.858 -3.189 0.352 1.00 73.81 340 PHE A N 1
ATOM 2775 C CA . PHE A 1 340 ? 31.306 -4.578 0.459 1.00 73.81 340 PHE A CA 1
ATOM 2776 C C . PHE A 1 340 ? 32.743 -4.714 0.973 1.00 73.81 340 PHE A C 1
ATOM 2778 O O . PHE A 1 340 ? 33.024 -5.667 1.689 1.00 73.81 340 PHE A O 1
ATOM 2785 N N . HIS A 1 341 ? 33.638 -3.774 0.667 1.00 67.81 341 HIS A N 1
ATOM 2786 C CA . HIS A 1 341 ? 35.008 -3.781 1.180 1.00 67.81 341 HIS A CA 1
ATOM 2787 C C . HIS A 1 341 ? 35.103 -3.376 2.655 1.00 67.81 341 HIS A C 1
ATOM 2789 O O . HIS A 1 341 ? 35.918 -3.951 3.369 1.00 67.81 341 HIS A O 1
ATOM 2795 N N . GLU A 1 342 ? 34.260 -2.458 3.134 1.00 55.59 342 GLU A N 1
ATOM 2796 C CA . GLU A 1 342 ? 34.140 -2.126 4.561 1.00 55.59 342 GLU A CA 1
ATOM 2797 C C . GLU A 1 342 ? 33.593 -3.323 5.357 1.00 55.59 342 GLU A C 1
ATOM 2799 O O . GLU A 1 342 ? 34.124 -3.645 6.415 1.00 55.59 342 GLU A O 1
ATOM 2804 N N . HIS A 1 343 ? 32.621 -4.066 4.812 1.00 49.59 343 HIS A N 1
ATOM 2805 C CA . HIS A 1 343 ? 32.050 -5.248 5.474 1.00 49.59 343 HIS A CA 1
ATOM 2806 C C . HIS A 1 343 ? 32.931 -6.513 5.448 1.00 49.59 343 HIS A C 1
ATOM 2808 O O . HIS A 1 343 ? 32.676 -7.429 6.223 1.00 49.59 343 HIS A O 1
ATOM 2814 N N . ILE A 1 344 ? 33.970 -6.595 4.607 1.00 44.19 344 ILE A N 1
ATOM 2815 C CA . ILE A 1 344 ? 34.920 -7.730 4.629 1.00 44.19 344 ILE A CA 1
ATOM 2816 C C . ILE A 1 344 ? 35.857 -7.662 5.849 1.00 44.19 344 ILE A C 1
ATOM 2818 O O . ILE A 1 344 ? 36.386 -8.691 6.264 1.00 44.19 344 ILE A O 1
ATOM 2822 N N . TYR A 1 345 ? 36.050 -6.480 6.444 1.00 44.78 345 TYR A N 1
ATOM 2823 C CA . TYR A 1 345 ? 36.882 -6.323 7.641 1.00 44.78 345 TYR A CA 1
ATOM 2824 C C . TYR A 1 345 ? 36.125 -6.511 8.964 1.00 44.78 345 TYR A C 1
ATOM 2826 O O . TYR A 1 345 ? 36.786 -6.635 9.991 1.00 44.78 345 TYR A O 1
ATOM 2834 N N . ASP A 1 346 ? 34.788 -6.570 8.940 1.00 47.00 346 ASP A N 1
ATOM 2835 C CA . ASP A 1 346 ? 33.957 -6.491 10.152 1.00 47.00 346 ASP A CA 1
ATOM 2836 C C . ASP A 1 346 ? 33.135 -7.745 10.489 1.00 47.00 346 ASP A C 1
ATOM 2838 O O . ASP A 1 346 ? 32.501 -7.747 11.537 1.00 47.00 346 ASP A O 1
ATOM 2842 N N . ASP A 1 347 ? 33.166 -8.826 9.700 1.00 42.59 347 ASP A N 1
ATOM 2843 C CA . ASP A 1 347 ? 32.447 -10.056 10.067 1.00 42.59 347 ASP A CA 1
ATOM 2844 C C . ASP A 1 347 ? 33.315 -11.317 9.940 1.00 42.59 347 ASP A C 1
ATOM 2846 O O . ASP A 1 347 ? 33.747 -11.740 8.862 1.00 42.59 347 ASP A O 1
ATOM 2850 N N . GLU A 1 348 ? 33.544 -11.909 11.114 1.00 42.94 348 GLU A N 1
ATOM 2851 C CA . GLU A 1 348 ? 34.099 -13.231 11.361 1.00 42.94 348 GLU A CA 1
ATOM 2852 C C . GLU A 1 348 ? 33.408 -14.281 10.479 1.00 42.94 348 GLU A C 1
ATOM 2854 O O . GLU A 1 348 ? 32.215 -14.570 10.592 1.00 42.94 348 GLU A O 1
ATOM 2859 N N . TRP A 1 349 ? 34.192 -14.887 9.594 1.00 43.59 349 TRP A N 1
ATOM 2860 C CA . TRP A 1 349 ? 33.839 -16.143 8.954 1.00 43.59 349 TRP A CA 1
ATOM 2861 C C . TRP A 1 349 ? 33.836 -17.250 10.008 1.00 43.59 349 TRP A C 1
ATOM 2863 O O . TRP A 1 349 ? 34.887 -17.831 10.240 1.00 43.59 349 TRP A O 1
ATOM 2873 N N . GLU A 1 350 ? 32.691 -17.588 10.607 1.00 46.69 350 GLU A N 1
ATOM 2874 C CA . GLU A 1 350 ? 32.502 -18.936 11.158 1.00 46.69 350 GLU A CA 1
ATOM 2875 C C . GLU A 1 350 ? 31.031 -19.338 11.389 1.00 46.69 350 GLU A C 1
ATOM 2877 O O . GLU A 1 350 ? 30.206 -18.606 11.930 1.00 46.69 350 GLU A O 1
ATOM 2882 N N . SER A 1 351 ? 30.756 -20.591 11.017 1.00 38.00 351 SER A N 1
ATOM 2883 C CA . SER A 1 351 ? 29.547 -21.401 11.231 1.00 38.00 351 SER A CA 1
ATOM 2884 C C . SER A 1 351 ? 28.349 -21.205 10.282 1.00 38.00 351 SER A C 1
ATOM 2886 O O . SER A 1 351 ? 27.364 -20.528 10.558 1.00 38.00 351 SER A O 1
ATOM 2888 N N . PHE A 1 352 ? 28.383 -21.962 9.185 1.00 39.84 352 PHE A N 1
ATOM 2889 C CA . PHE A 1 352 ? 27.199 -22.704 8.752 1.00 39.84 352 PHE A CA 1
ATOM 2890 C C . PHE A 1 352 ? 27.560 -24.196 8.731 1.00 39.84 352 PHE A C 1
ATOM 2892 O O . PHE A 1 352 ? 28.049 -24.702 7.723 1.00 39.84 352 PHE A O 1
ATOM 2899 N N . GLU A 1 353 ? 27.343 -24.864 9.866 1.00 37.47 353 GLU A N 1
ATOM 2900 C CA . GLU A 1 353 ? 26.962 -26.283 9.923 1.00 37.47 353 GLU A CA 1
ATOM 2901 C C . GLU A 1 353 ? 25.494 -26.378 10.343 1.00 37.47 353 GLU A C 1
ATOM 2903 O O . GLU A 1 353 ? 25.092 -25.600 11.244 1.00 37.47 353 GLU A O 1
#

Solvent-accessible surface area (backbone atoms only — not comparable to full-atom values): 20283 Å² total; per-residue (Å²): 132,85,79,91,45,82,32,32,82,90,49,45,80,77,37,77,76,51,69,79,49,52,74,66,56,53,48,33,33,52,56,40,34,71,64,45,62,49,28,34,30,53,63,52,58,77,73,59,40,53,80,89,43,61,84,74,24,67,52,44,53,36,44,43,61,52,70,83,80,46,57,68,72,56,48,53,53,54,49,50,38,61,74,66,67,53,60,68,68,59,47,52,52,53,42,51,53,49,46,59,75,66,51,66,55,62,95,56,51,75,76,20,41,45,64,60,97,85,42,70,43,82,55,38,36,48,81,46,98,92,47,75,48,74,53,53,79,89,65,54,67,69,78,48,36,54,66,81,44,84,62,43,66,70,46,58,57,66,90,53,86,48,70,46,80,45,76,64,70,48,50,72,71,70,68,41,68,69,49,51,53,51,50,50,57,48,41,72,62,56,34,44,41,32,31,36,27,60,44,28,43,97,71,37,76,40,27,68,50,49,32,48,34,37,51,53,33,46,77,66,67,23,42,43,43,37,34,29,49,51,56,101,53,91,68,26,89,72,25,51,55,29,51,58,58,43,33,51,32,43,52,57,13,59,72,73,43,58,80,84,45,66,61,42,45,51,34,22,39,85,47,94,69,28,32,37,30,51,77,42,77,48,73,56,95,92,39,61,27,33,35,32,28,24,78,36,37,80,53,73,80,46,36,68,43,72,50,56,23,43,65,55,82,73,35,57,52,77,91,69,58,46,40,32,97,82,45,91,63,53,95,58,49,69,62,50,50,48,56,56,59,58,50,65,78,72,58,82,91,77,85,91,127

pLDDT: mean 86.55, std 13.07, range [37.47, 98.75]

Radius of gyration: 27.01 Å; Cα contacts (8 Å, |Δi|>4): 499; chains: 1; bounding box: 65×49×73 Å

Secondary structure (DSSP, 8-state):
-PPP-EEETTTGGGSGGGTTS-HHHHHHHHHHHHHS--EEEHHIIIII--GGGTTT-HHHHHHS--GGGS-HHHHHHHHHHHHTT--HHHHHHHHHHHHHHT-SSGGGGGGG--EETTEE-TTEEEEETTEEEE--GGGS--SS--TT-TTHHHHTTTSS--EEEE---SGGGGSSHHHHHHHHHHHHTTPEEEEEEEE-TTTT-SHHHHHHHHHHHHHTTEEEEEEEEPPSSTTHHHH---HHHHHHHHHHHHHHS-TTTTT-EEEEEEETTEEEEEEEEEEETTEEEEEEEEEEESSGGGBT-EEEEE--SS--SGGG--BSTT-SS-TTHHHHHHHHHHHHTT-------